Protein 7XHJ (pdb70)

Sequence (303 aa):
MRVLGIDPGLANLGLGLVEGDVRRAKHLYHVCLTTTESAWLMPRRLQYLHEELTTRLLTTEYRPDAVAIEDQILRRQADVAFKVGQAFGVVVQLACAQAGVPIHAYGPMQVKKSLVGTGRADKEQVIYMVKASLGIRELFNNHAADALALALTHLAHAMRVLGIDPGLANLGLGLVEGDVRRAKHLYHVCLTTTESAWLMPRRLQYLHEELTTRLLTTEYRPDAVAIEDQIQADVAFKVGQAFGVVQLACAQAGVPIHAYGPMQVKKSLVGTGRKEQVIYMVKASLGIRELFNNHAADALALALTHLAHA

Solvent-accessible surface area: 14662 Å² total; per-residue (Å²): 99,62,0,0,0,0,12,17,10,11,51,53,0,0,2,0,0,0,68,21,81,94,222,204,25,75,56,52,74,60,41,28,16,65,11,60,95,99,94,132,28,24,65,12,0,66,77,1,15,52,68,0,50,59,14,8,89,113,58,204,8,82,5,0,0,2,25,76,72,153,135,126,198,103,50,99,75,15,37,75,44,0,5,1,23,0,0,2,12,0,2,0,22,82,52,64,18,71,43,70,52,16,16,59,116,80,10,41,67,35,23,50,59,61,20,114,15,60,115,94,46,10,34,144,65,0,46,64,57,19,67,30,220,106,20,170,59,74,68,1,1,45,0,0,2,1,0,12,0,13,4,40,93,78,134,61,3,0,0,0,18,37,21,12,50,55,0,0,3,0,0,0,50,15,70,96,221,195,14,73,54,56,79,56,44,34,20,51,3,94,97,98,92,142,44,24,62,17,0,61,78,2,12,50,69,1,47,71,12,7,90,89,68,205,8,81,8,0,0,1,41,50,66,130,85,10,81,86,17,43,95,71,0,12,3,18,0,1,2,16,0,3,0,20,83,49,64,16,70,39,71,57,15,12,70,127,70,12,64,71,32,22,18,89,85,21,96,171,153,70,16,32,168,72,0,25,70,56,18,71,25,107,152,35,112,56,65,57,1,8,56,0,0,1,0,0,12,0,21,10,37,93,101

Secondary structure (DSSP, 8-state):
-EEEEEE--SSEEEEEEEEE-SS-EEEEEEEEEE--TTS-HHHHHHHHHHHHHHHHHHH--SEEEEE-----S-HHHHHHHHHHHHHHHHHHHHTT--EEEE-HHHHHHHHHSSTT--HHHHHHHHHHHHT-S----HHHHHHHHHHHHHHHH-/-EEEEEE--SSEEEEEEEEE-SS-EEEEEEEEEE--TTS-HHHHHHHHHHHHHHHHHHH--SEEEEE----HHHHHHHHHHHHHHHHHHHHHT--EEEE-HHHHHHHH-SS---HHHHHHHHHHHT-S----HHHHHHHHHHHHHHHH-

InterPro domains:
  IPR002176 Crossover junction endodeoxyribonuclease RuvC [MF_00034] (1-153)
  IPR002176 Crossover junction endodeoxyribonuclease RuvC [PF02075] (3-150)
  IPR002176 Crossover junction endodeoxyribonuclease RuvC [PR00696] (4-17)
  IPR002176 Crossover junction endodeoxyribonuclease RuvC [PR00696] (61-77)
  IPR002176 Crossover junction endodeoxyribonuclease RuvC [PR00696] (83-99)
  IPR002176 Crossover junction endodeoxyribonuclease RuvC [PR00696] (107-126)
  IPR002176 Crossover junction endodeoxyribonuclease RuvC [PR00696] (138-150)
  IPR002176 Crossover junction endodeoxyribonuclease RuvC [PTHR30194] (1-161)
  IPR002176 Crossover junction endodeoxyribonuclease RuvC [TIGR00228] (3-152)
  IPR002176 Crossover junction endodeoxyribonuclease RuvC [cd16962] (3-134)
  IPR012337 Ribonuclease H-like superfamily [SSF53098] (1-155)
  IPR036397 Ribonuclease H superfamily [G3DSA:3.30.420.10] (1-159)

Foldseek 3Di:
DKEWFWEAFQQWIKIFIWDDAQVAIAGDDIDIDGDDVVDPLVVSLVVLLVVLLVVCVVPVGQAYEYEDDPDDDDPVRVVSSVSNVVSNVVSCVVSVHYYHYDYQQLLCCSQPNGSPDDLVSSLVSLCVRHVNPDDPDSRNSVRSSRRSSVSNVD/DKEWFWEFDQQWIKIFIWDDALVAIAGDDIDIDGDDPVDDVVVSLVVVLVVLLVVCVVPVGQAYEYEDPPPPVVVVRSVSRVVSNVVSCVVSVHYYHYDYPLLLCVSQPVVSPVVSSLVSLCVRHVNDDDPDSRNSVRSSRRSSVSSVD

Nearest PDB structures (foldseek):
  7xhj-assembly1_A  TM=1.007E+00  e=1.070E-31  Deinococcus radiodurans R1 = ATCC 13939 = DSM 20539
  4ep4-assembly1_B  TM=9.295E-01  e=5.928E-19  Thermus thermophilus HB8
  6s16-assembly1_B  TM=9.697E-01  e=8.006E-18  Thermus thermophilus HB8
  4ld0-assembly1_B  TM=9.641E-01  e=9.011E-18  Thermus thermophilus HB8
  6lw3-assembly1_B  TM=9.580E-01  e=3.973E-16  Pseudomonas aeruginosa

Organism: Deinococcus radiodurans (strain ATCC 13939 / DSM 20539 / JCM 16871 / CCUG 27074 / LMG 4051 / NBRC 15346 / NCIMB 9279 / VKM B-1422 / R1) (NCBI:txid243230)

Structure (mmCIF, N/CA/C/O backbone):
data_7XHJ
#
_entry.id   7XHJ
#
_cell.length_a   40.020
_cell.length_b   72.600
_cell.length_c   113.900
_cell.angle_alpha   90.000
_cell.angle_beta   90.000
_cell.angle_gamma   90.000
#
_symmetry.space_group_name_H-M   'P 21 21 21'
#
loop_
_entity.id
_entity.type
_entity.pdbx_description
1 polymer 'Crossover junction endodeoxyribonuclease RuvC'
2 water water
#
loop_
_atom_site.group_PDB
_atom_site.id
_atom_site.type_symbol
_atom_site.label_atom_id
_atom_site.label_alt_id
_atom_site.label_comp_id
_atom_site.label_asym_id
_atom_site.label_entity_id
_atom_site.label_seq_id
_atom_site.pdbx_PDB_ins_code
_atom_site.Cartn_x
_atom_site.Cartn_y
_atom_site.Cartn_z
_atom_site.occupancy
_atom_site.B_iso_or_equiv
_atom_site.auth_seq_id
_atom_site.auth_comp_id
_atom_site.auth_asym_id
_atom_site.auth_atom_id
_atom_site.pdbx_PDB_model_num
ATOM 1 N N . MET A 1 1 ? 8.608 13.024 24.323 1.00 28.19 1 MET A N 1
ATOM 2 C CA . MET A 1 1 ? 8.798 11.713 23.717 1.00 23.34 1 MET A CA 1
ATOM 3 C C . MET A 1 1 ? 10.260 11.527 23.321 1.00 19.20 1 MET A C 1
ATOM 4 O O . MET A 1 1 ? 10.848 12.382 22.656 1.00 22.36 1 MET A O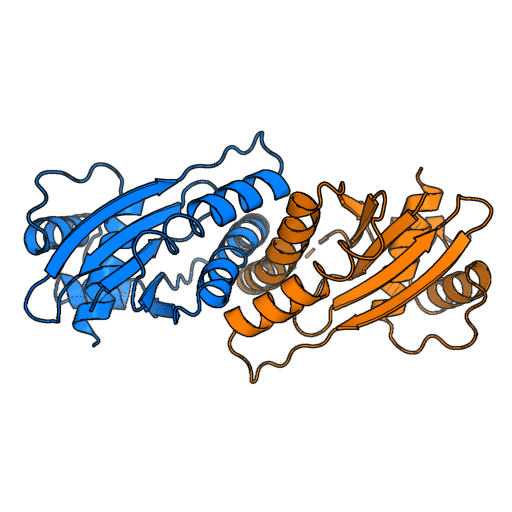 1
ATOM 9 N N . ARG A 1 2 ? 10.834 10.394 23.716 1.00 18.59 2 ARG A N 1
ATOM 10 C CA . ARG A 1 2 ? 12.220 10.057 23.417 1.00 20.89 2 ARG A CA 1
ATOM 11 C C . ARG A 1 2 ? 12.247 9.016 22.304 1.00 16.95 2 ARG A C 1
ATOM 12 O O . ARG A 1 2 ? 11.631 7.960 22.433 1.00 19.57 2 ARG A O 1
ATOM 20 N N . VAL A 1 3 ? 12.963 9.309 21.224 1.00 15.26 3 VAL A N 1
ATOM 21 C CA . VAL A 1 3 ? 12.925 8.477 20.022 1.00 17.52 3 VAL A CA 1
ATOM 22 C C . VAL A 1 3 ? 14.340 8.081 19.620 1.00 15.22 3 VAL A C 1
ATOM 23 O O . VAL A 1 3 ? 15.244 8.930 19.521 1.00 16.51 3 VAL A O 1
ATOM 27 N N . LEU A 1 4 ? 14.512 6.795 19.320 1.00 16.04 4 LEU A N 1
ATOM 28 C CA . LEU A 1 4 ? 15.741 6.272 18.738 1.00 15.36 4 LEU A CA 1
ATOM 29 C C . LEU A 1 4 ? 15.523 6.073 17.241 1.00 16.90 4 LEU A C 1
ATOM 30 O O . LEU A 1 4 ? 14.701 5.241 16.839 1.00 19.73 4 LEU A O 1
ATOM 35 N N . GLY A 1 5 ? 16.231 6.848 16.426 1.00 14.60 5 GLY A N 1
ATOM 36 C CA . GLY A 1 5 ? 16.243 6.627 14.990 1.00 15.49 5 GLY A CA 1
ATOM 37 C C . GLY A 1 5 ? 17.317 5.626 14.597 1.00 16.66 5 GLY A C 1
ATOM 38 O O . GLY A 1 5 ? 18.409 5.597 15.163 1.00 16.05 5 GLY A O 1
ATOM 39 N N . ILE A 1 6 ? 17.003 4.797 13.600 1.00 16.49 6 ILE A N 1
ATOM 40 C CA . ILE A 1 6 ? 17.922 3.758 13.159 1.00 18.62 6 ILE A CA 1
ATOM 41 C C . ILE A 1 6 ? 18.026 3.810 11.643 1.00 20.90 6 ILE A C 1
ATOM 42 O O . ILE A 1 6 ? 17.006 3.708 10.950 1.00 22.87 6 ILE A O 1
ATOM 47 N N . ASP A 1 7 ? 19.250 3.989 11.130 1.00 20.11 7 ASP A N 1
ATOM 48 C CA . ASP A 1 7 ? 19.551 3.847 9.707 1.00 23.55 7 ASP A CA 1
ATOM 49 C C . ASP A 1 7 ? 20.125 2.451 9.526 1.00 25.51 7 ASP A C 1
ATOM 50 O O . ASP A 1 7 ? 21.308 2.227 9.832 1.00 22.15 7 ASP A O 1
ATOM 55 N N . PRO A 1 8 ? 19.342 1.487 9.051 1.00 26.92 8 PRO A N 1
ATOM 56 C CA . PRO A 1 8 ? 19.753 0.086 9.151 1.00 29.41 8 PRO A CA 1
ATOM 57 C C . PRO A 1 8 ? 20.852 -0.282 8.168 1.00 22.14 8 PRO A C 1
ATOM 58 O O . PRO A 1 8 ? 20.920 0.221 7.045 1.00 32.90 8 PRO A O 1
ATOM 62 N N . GLY A 1 9 ? 21.704 -1.196 8.609 1.00 22.39 9 GLY A N 1
ATOM 63 C CA . GLY A 1 9 ? 22.773 -1.690 7.762 1.00 22.57 9 GLY A CA 1
ATOM 64 C C . GLY A 1 9 ? 23.558 -2.738 8.515 1.00 19.31 9 GLY A C 1
ATOM 65 O O . GLY A 1 9 ? 23.344 -2.978 9.707 1.00 22.55 9 GLY A O 1
ATOM 66 N N . LEU A 1 10 ? 24.474 -3.370 7.788 1.00 20.90 10 LEU A N 1
ATOM 67 C CA . LEU A 1 10 ? 25.356 -4.382 8.354 1.00 21.23 10 LEU A CA 1
ATOM 68 C C . LEU A 1 10 ? 26.760 -3.846 8.599 1.00 21.65 10 LEU A C 1
ATOM 69 O O . LEU A 1 10 ? 27.283 -3.944 9.714 1.00 21.84 10 LEU A O 1
ATOM 74 N N . ALA A 1 11 ? 27.373 -3.270 7.568 1.00 21.86 11 ALA A N 1
ATOM 75 C CA . ALA A 1 11 ? 28.688 -2.656 7.727 1.00 23.97 11 ALA A CA 1
ATOM 76 C C . ALA A 1 11 ? 28.608 -1.352 8.504 1.00 22.21 11 ALA A C 1
ATOM 77 O O . ALA A 1 11 ? 29.571 -0.971 9.176 1.00 24.97 11 ALA A O 1
ATOM 79 N N . ASN A 1 12 ? 27.481 -0.649 8.405 1.00 24.39 12 ASN A N 1
ATOM 80 C CA . ASN A 1 12 ? 27.253 0.604 9.114 1.00 20.23 12 ASN A CA 1
ATOM 81 C C . ASN A 1 12 ? 25.848 0.576 9.686 1.00 22.85 12 ASN A C 1
ATOM 82 O O . ASN A 1 12 ? 24.896 0.269 8.963 1.00 24.40 12 ASN A O 1
ATOM 87 N N . LEU A 1 13 ? 25.713 0.928 10.960 1.00 19.51 13 LEU A N 1
ATOM 88 C CA . LEU A 1 13 ? 24.402 1.063 11.585 1.00 18.95 13 LEU A CA 1
ATOM 89 C C . LEU A 1 13 ? 24.335 2.427 12.256 1.00 18.63 13 LEU A C 1
ATOM 90 O O . LEU A 1 13 ? 25.015 2.661 13.257 1.00 20.63 13 LEU A O 1
ATOM 95 N N . GLY A 1 14 ? 23.509 3.320 11.715 1.00 18.23 14 GLY A N 1
ATOM 96 C CA . GLY A 1 14 ? 23.374 4.652 12.270 1.00 16.74 14 GLY A CA 1
ATOM 97 C C . GLY A 1 14 ? 22.326 4.657 13.363 1.00 16.28 14 GLY A C 1
ATOM 98 O O . GLY A 1 14 ? 21.254 4.076 13.204 1.00 16.60 14 GLY A O 1
ATOM 99 N N . LEU A 1 15 ? 22.665 5.280 14.489 1.00 17.39 15 LEU A N 1
ATOM 100 C CA . LEU A 1 15 ? 21.767 5.366 15.633 1.00 14.92 15 LEU A CA 1
ATOM 101 C C . LEU A 1 15 ? 21.721 6.809 16.103 1.00 20.13 15 LEU A C 1
ATOM 102 O O . LEU A 1 15 ? 22.763 7.451 16.219 1.00 18.77 15 LEU A O 1
ATOM 107 N N . GLY A 1 16 ? 20.521 7.324 16.340 1.00 18.51 16 GLY A N 1
ATOM 108 C CA . GLY A 1 16 ? 20.408 8.706 16.786 1.00 18.50 16 GLY A CA 1
ATOM 109 C C . GLY A 1 16 ? 19.245 8.887 17.732 1.00 18.12 16 GLY A C 1
ATOM 110 O O . GLY A 1 16 ? 18.133 8.439 17.443 1.00 19.18 16 GLY A O 1
ATOM 111 N N . LEU A 1 17 ? 19.490 9.524 18.874 1.00 17.31 17 LEU A N 1
ATOM 112 C CA . LEU A 1 17 ? 18.488 9.680 19.921 1.00 17.08 17 LEU A CA 1
ATOM 113 C C . LEU A 1 17 ? 18.166 11.155 20.079 1.00 15.98 17 LEU A C 1
ATOM 114 O O . LEU A 1 17 ? 19.090 11.976 20.178 1.00 17.39 17 LEU A O 1
ATOM 119 N N . VAL A 1 18 ? 16.865 11.474 20.102 1.00 16.42 18 VAL A N 1
ATOM 120 C CA . VAL A 1 18 ? 16.357 12.821 20.319 1.00 16.88 18 VAL A CA 1
ATOM 121 C C . VAL A 1 18 ? 15.189 12.729 21.292 1.00 20.48 18 VAL A C 1
ATOM 122 O O . VAL A 1 18 ? 14.615 11.663 21.512 1.00 19.14 18 VAL A O 1
ATOM 126 N N . GLU A 1 19 ? 14.831 13.867 21.881 1.00 20.31 19 GLU A N 1
ATOM 127 C CA . GLU A 1 19 ? 13.673 13.912 22.750 1.00 22.63 19 GLU A CA 1
ATOM 128 C C . GLU A 1 19 ? 12.940 15.219 22.500 1.00 21.66 19 GLU A C 1
ATOM 129 O O . GLU A 1 19 ? 13.573 16.262 22.333 1.00 24.68 19 GLU A O 1
ATOM 135 N N . GLY A 1 20 ? 11.615 15.153 22.443 1.00 21.30 20 GLY A N 1
ATOM 136 C CA . GLY A 1 20 ? 10.833 16.370 22.317 1.00 21.99 20 GLY A CA 1
ATOM 137 C C . GLY A 1 20 ? 9.421 16.155 21.823 1.00 30.14 20 GLY A C 1
ATOM 138 O O . GLY A 1 20 ? 8.755 15.197 22.225 1.00 27.93 20 GLY A O 1
ATOM 139 N N . ASP A 1 21 ? 8.953 17.048 20.955 1.00 35.16 21 ASP A N 1
ATOM 140 C CA . ASP A 1 21 ? 7.641 16.926 20.327 1.00 39.31 21 ASP A CA 1
ATOM 141 C C . ASP A 1 21 ? 7.719 17.580 18.950 1.00 41.98 21 ASP A C 1
ATOM 142 O O . ASP A 1 21 ? 8.806 17.908 18.466 1.00 32.56 21 ASP A O 1
ATOM 147 N N . VAL A 1 22 ? 6.556 17.790 18.322 1.00 47.11 22 VAL A N 1
ATOM 148 C CA . VAL A 1 22 ? 6.538 18.324 16.960 1.00 47.83 22 VAL A CA 1
ATOM 149 C C . VAL A 1 22 ? 7.159 19.712 16.905 1.00 50.91 22 VAL A C 1
ATOM 150 O O . VAL A 1 22 ? 7.714 20.111 15.874 1.00 61.48 22 VAL A O 1
ATOM 154 N N . ARG A 1 23 ? 7.094 20.467 18.001 1.00 46.69 23 ARG A N 1
ATOM 155 C CA . ARG A 1 23 ? 7.555 21.850 17.957 1.00 47.97 23 ARG A CA 1
ATOM 156 C C . ARG A 1 23 ? 9.037 22.002 18.292 1.00 47.52 23 ARG A C 1
ATOM 157 O O . ARG A 1 23 ? 9.714 22.849 17.701 1.00 43.37 23 ARG A O 1
ATOM 165 N N . ARG A 1 24 ? 9.570 21.207 19.222 1.00 41.69 24 ARG A N 1
ATOM 166 C CA . ARG A 1 24 ? 10.963 21.341 19.632 1.00 39.78 24 ARG A CA 1
ATOM 167 C C . ARG A 1 24 ? 11.548 19.969 19.937 1.00 30.76 24 ARG A C 1
ATOM 168 O O . ARG A 1 24 ? 10.842 19.067 20.396 1.00 32.06 24 ARG A O 1
ATOM 176 N N . ALA A 1 25 ? 12.848 19.825 19.682 1.00 28.72 25 ALA A N 1
ATOM 177 C CA . ALA A 1 25 ? 13.553 18.577 19.956 1.00 24.55 25 ALA A CA 1
ATOM 178 C C . ALA A 1 25 ? 14.963 18.870 20.447 1.00 23.89 25 ALA A C 1
ATOM 179 O O . ALA A 1 25 ? 15.584 19.863 20.054 1.00 28.59 25 ALA A O 1
ATOM 181 N N . LYS A 1 26 ? 15.463 17.986 21.308 1.00 22.33 26 LYS A N 1
ATOM 182 C CA . LYS A 1 26 ? 16.793 18.082 21.881 1.00 25.34 26 LYS A CA 1
ATOM 183 C C . LYS A 1 26 ? 17.607 16.874 21.446 1.00 21.08 26 LYS A C 1
ATOM 184 O O . LYS A 1 26 ? 17.099 15.756 21.446 1.00 22.24 26 LYS A O 1
ATOM 187 N N . HIS A 1 27 ? 18.863 17.108 21.079 1.00 22.95 27 HIS A N 1
ATOM 188 C CA . HIS A 1 27 ? 19.778 16.019 20.766 1.00 21.25 27 HIS A CA 1
ATOM 189 C C . HIS A 1 27 ? 20.233 15.306 22.034 1.00 23.00 27 HIS A C 1
ATOM 190 O O . HIS A 1 27 ? 20.621 15.948 23.010 1.00 22.47 27 HIS A O 1
ATOM 197 N N . LEU A 1 28 ? 20.210 13.967 22.010 1.00 20.91 28 LEU A N 1
ATOM 198 C CA . LEU A 1 28 ? 20.752 13.173 23.109 1.00 19.20 28 LEU A CA 1
ATOM 199 C C . LEU A 1 28 ? 22.044 12.455 22.760 1.00 21.74 28 LEU A C 1
ATOM 200 O O . LEU A 1 28 ? 22.992 12.483 23.551 1.00 22.73 28 LEU A O 1
ATOM 205 N N . TYR A 1 29 ? 22.120 11.811 21.599 1.00 19.17 29 TYR A N 1
ATOM 206 C CA . TYR A 1 29 ? 23.253 10.950 21.290 1.00 18.98 29 TYR A CA 1
ATOM 207 C C . TYR A 1 29 ? 23.168 10.527 19.827 1.00 20.32 29 TYR A C 1
ATOM 208 O O . TYR A 1 29 ? 22.076 10.384 19.276 1.00 19.33 29 TYR A O 1
ATOM 217 N N . HIS A 1 30 ? 24.326 10.346 19.194 1.00 18.73 30 HIS A N 1
ATOM 218 C CA . HIS A 1 30 ? 24.311 9.670 17.906 1.00 19.79 30 HIS A CA 1
ATOM 219 C C . HIS A 1 30 ? 25.633 8.950 17.714 1.00 23.17 30 HIS A C 1
ATOM 220 O O . HIS A 1 30 ? 26.635 9.281 18.359 1.00 22.06 30 HIS A O 1
ATOM 227 N N . VAL A 1 31 ? 25.611 7.940 16.842 1.00 20.82 31 VAL A N 1
ATOM 228 C CA . VAL A 1 31 ? 26.788 7.114 16.583 1.00 22.03 31 VAL A CA 1
ATOM 229 C C . VAL A 1 31 ? 26.562 6.348 15.289 1.00 22.01 31 VAL A C 1
ATOM 230 O O . VAL A 1 31 ? 25.425 6.071 14.899 1.00 21.98 31 VAL A O 1
ATOM 234 N N . CYS A 1 32 ? 27.653 5.985 14.622 1.00 22.77 32 CYS A N 1
ATOM 235 C CA . CYS A 1 32 ? 27.597 5.011 13.542 1.00 20.26 32 CYS A CA 1
ATOM 236 C C . CYS A 1 32 ? 28.404 3.798 13.990 1.00 19.42 32 CYS A C 1
ATOM 237 O O . CYS A 1 32 ? 29.627 3.882 14.146 1.00 23.91 32 CYS A O 1
ATOM 240 N N . LEU A 1 33 ? 27.715 2.699 14.270 1.00 20.19 33 LEU A N 1
ATOM 241 C CA . LEU A 1 33 ? 28.382 1.429 14.527 1.00 20.51 33 LEU A CA 1
ATOM 242 C C . LEU A 1 33 ? 28.885 0.842 13.217 1.00 22.67 33 LEU A C 1
ATOM 243 O O . LEU A 1 33 ? 28.231 0.966 12.179 1.00 22.86 33 LEU A O 1
ATOM 248 N N A THR A 1 34 ? 30.050 0.197 13.269 0.50 22.15 34 THR A N 1
ATOM 249 N N B THR A 1 34 ? 30.057 0.206 13.266 0.50 22.15 34 THR A N 1
ATOM 250 C CA A THR A 1 34 ? 30.631 -0.453 12.105 0.50 23.81 34 THR A CA 1
ATOM 251 C CA B THR A 1 34 ? 30.624 -0.458 12.102 0.50 23.81 34 THR A CA 1
ATOM 252 C C A THR A 1 34 ? 30.958 -1.904 12.437 0.50 23.92 34 THR A C 1
ATOM 253 C C B THR A 1 34 ? 30.942 -1.909 12.440 0.50 23.93 34 THR A C 1
ATOM 254 O O A THR A 1 34 ? 31.244 -2.241 13.587 0.50 26.32 34 THR A O 1
ATOM 255 O O B THR A 1 34 ? 31.204 -2.251 13.595 0.50 26.32 34 THR A O 1
ATOM 260 N N . THR A 1 35 ? 30.885 -2.769 11.424 1.00 24.85 35 THR A N 1
ATOM 261 C CA . THR A 1 35 ? 31.350 -4.150 11.543 1.00 22.89 35 THR A CA 1
ATOM 262 C C . THR A 1 35 ? 32.248 -4.453 10.356 1.00 27.29 35 THR A C 1
ATOM 263 O O . THR A 1 35 ? 32.160 -3.812 9.306 1.00 27.59 35 THR A O 1
ATOM 267 N N . GLU A 1 36 ? 33.090 -5.469 10.533 1.00 28.01 36 GLU A N 1
ATOM 268 C CA . GLU A 1 36 ? 34.119 -5.842 9.575 1.00 29.98 36 GLU A CA 1
ATOM 269 C C . GLU A 1 36 ? 33.741 -7.132 8.863 1.00 23.01 36 GLU A C 1
ATOM 270 O O . GLU A 1 36 ? 33.303 -8.095 9.494 1.00 27.05 36 GLU A O 1
ATOM 273 N N . SER A 1 37 ? 33.940 -7.147 7.543 1.00 32.46 37 SER A N 1
ATOM 274 C CA . SER A 1 37 ? 33.690 -8.351 6.757 1.00 36.11 37 SER A CA 1
ATOM 275 C C . SER A 1 37 ? 34.562 -9.519 7.207 1.00 30.50 37 SER A C 1
ATOM 276 O O . SER A 1 37 ? 34.118 -10.672 7.160 1.00 41.31 37 SER A O 1
ATOM 279 N N . ALA A 1 38 ? 35.786 -9.243 7.668 1.00 31.28 38 ALA A N 1
ATOM 280 C CA . ALA A 1 38 ? 36.668 -10.301 8.162 1.00 37.11 38 ALA A CA 1
ATOM 281 C C . ALA A 1 38 ? 36.098 -11.007 9.381 1.00 30.05 38 ALA A C 1
ATOM 282 O O . ALA A 1 38 ? 36.464 -12.155 9.653 1.00 29.39 38 ALA A O 1
ATOM 284 N N . TRP A 1 39 ? 35.213 -10.360 10.127 1.00 25.86 39 TRP A N 1
ATOM 285 C CA . TRP A 1 39 ? 34.450 -11.099 11.109 1.00 23.02 39 TRP A CA 1
ATOM 286 C C . TRP A 1 39 ? 33.437 -11.959 10.364 1.00 24.55 39 TRP A C 1
ATOM 287 O O . TRP A 1 39 ? 32.916 -11.570 9.320 1.00 39.54 39 TRP A O 1
ATOM 298 N N . LEU A 1 40 ? 33.146 -13.129 10.893 1.00 30.02 40 LEU A N 1
ATOM 299 C CA . LEU A 1 40 ? 32.085 -13.882 10.240 1.00 32.71 40 LEU A CA 1
ATOM 300 C C . LEU A 1 40 ? 30.749 -13.185 10.497 1.00 26.27 40 LEU A C 1
ATOM 301 O O . LEU A 1 40 ? 30.644 -12.324 11.369 1.00 25.17 40 LEU A O 1
ATOM 306 N N . MET A 1 41 ? 29.729 -13.536 9.709 1.00 21.78 41 MET A N 1
ATOM 307 C CA . MET A 1 41 ? 28.405 -12.942 9.918 1.00 22.10 41 MET A CA 1
ATOM 308 C C . MET A 1 41 ? 27.881 -13.109 11.342 1.00 22.37 41 MET A C 1
ATOM 309 O O . MET A 1 41 ? 27.383 -12.122 11.907 1.00 19.21 41 MET A O 1
ATOM 314 N N . PRO A 1 42 ? 27.938 -14.287 11.974 1.00 23.27 42 PRO A N 1
ATOM 315 C CA . PRO A 1 42 ? 27.347 -14.387 13.320 1.00 21.56 42 PRO A CA 1
ATOM 316 C C . PRO A 1 42 ? 27.934 -13.382 14.292 1.00 21.37 42 PRO A C 1
ATOM 317 O O . PRO A 1 42 ? 27.189 -12.800 15.094 1.00 20.06 42 PRO A O 1
ATOM 321 N N . ARG A 1 43 ? 29.243 -13.132 14.204 1.00 19.64 43 ARG A N 1
ATOM 322 C CA . ARG A 1 43 ? 29.893 -12.169 15.090 1.00 23.67 43 ARG A CA 1
ATOM 323 C C . ARG A 1 43 ? 29.518 -10.730 14.740 1.00 22.36 43 ARG A C 1
ATOM 324 O O . ARG A 1 43 ? 29.357 -9.895 15.638 1.00 20.18 43 ARG A O 1
ATOM 327 N N . ARG A 1 44 ? 29.397 -10.411 13.446 1.00 18.80 44 ARG A N 1
ATOM 328 C CA . ARG A 1 44 ? 28.909 -9.090 13.059 1.00 18.50 44 ARG A CA 1
ATOM 329 C C . ARG A 1 44 ? 27.525 -8.833 13.642 1.00 17.29 44 ARG A C 1
ATOM 330 O O . ARG A 1 44 ? 27.256 -7.760 14.208 1.00 16.51 44 ARG A O 1
ATOM 338 N N . LEU A 1 45 ? 26.639 -9.816 13.515 1.00 16.13 45 LEU A N 1
ATOM 339 C CA . LEU A 1 45 ? 25.288 -9.669 14.050 1.00 15.57 45 LEU A CA 1
ATOM 340 C C . LEU A 1 45 ? 25.309 -9.571 15.569 1.00 16.73 45 LEU A C 1
ATOM 341 O O . LEU A 1 45 ? 24.541 -8.798 16.160 1.00 16.57 45 LEU A O 1
ATOM 346 N N . GLN A 1 46 ? 26.167 -10.367 16.222 1.00 15.90 46 GLN A N 1
ATOM 347 C CA . GLN A 1 46 ? 26.232 -10.320 17.678 1.00 18.66 46 GLN A CA 1
ATOM 348 C C . GLN A 1 46 ? 26.709 -8.954 18.155 1.00 19.76 46 GLN A C 1
ATOM 349 O O . GLN A 1 46 ? 26.169 -8.403 19.124 1.00 20.49 46 GLN A O 1
ATOM 355 N N . TYR A 1 47 ? 27.700 -8.379 17.464 1.00 18.45 47 TYR A N 1
ATOM 356 C CA . TYR A 1 47 ? 28.188 -7.058 17.833 1.00 15.60 47 TYR A CA 1
ATOM 357 C C . TYR A 1 47 ? 27.077 -6.020 17.727 1.00 18.52 47 TYR A C 1
ATOM 358 O O . TYR A 1 47 ? 26.851 -5.242 18.662 1.00 18.91 47 TYR A O 1
ATOM 367 N N . LEU A 1 48 ? 26.369 -5.995 16.598 1.00 16.14 48 LEU A N 1
ATOM 368 C CA . LEU A 1 48 ? 25.319 -4.989 16.420 1.00 15.87 48 LEU A CA 1
ATOM 369 C C . LEU A 1 48 ? 24.229 -5.168 17.453 1.00 16.98 48 LEU A C 1
ATOM 370 O O . LEU A 1 48 ? 23.745 -4.190 18.042 1.00 16.96 48 LEU A O 1
ATOM 375 N N . HIS A 1 49 ? 23.811 -6.413 17.668 1.00 15.89 49 HIS A N 1
ATOM 376 C CA . HIS A 1 49 ? 22.754 -6.675 18.636 1.00 16.44 49 HIS A CA 1
ATOM 377 C C . HIS A 1 49 ? 23.161 -6.256 20.040 1.00 16.57 49 HIS A C 1
ATOM 378 O O . HIS A 1 49 ? 22.350 -5.682 20.776 1.00 17.62 49 HIS A O 1
ATOM 385 N N . GLU A 1 50 ? 24.401 -6.558 20.438 1.00 16.52 50 GLU A N 1
ATOM 386 C CA . GLU A 1 50 ? 24.861 -6.225 21.785 1.00 18.74 50 GLU A CA 1
ATOM 387 C C . GLU A 1 50 ? 24.929 -4.718 21.983 1.00 18.59 50 GLU A C 1
ATOM 388 O O . GLU A 1 50 ? 24.478 -4.199 23.015 1.00 18.14 50 GLU A O 1
ATOM 390 N N . GLU A 1 51 ? 25.489 -4.000 21.006 1.00 16.33 51 GLU A N 1
ATOM 391 C CA . GLU A 1 51 ? 25.626 -2.555 21.155 1.00 17.28 51 GLU A CA 1
ATOM 392 C C . GLU A 1 51 ? 24.268 -1.875 21.135 1.00 17.88 51 GLU A C 1
ATOM 393 O O . GLU A 1 51 ? 24.027 -0.933 21.903 1.00 18.43 51 GLU A O 1
ATOM 399 N N . LEU A 1 52 ? 23.360 -2.349 20.287 1.00 17.03 52 LEU A N 1
ATOM 400 C CA . LEU A 1 52 ? 22.026 -1.761 20.266 1.00 15.42 52 LEU A CA 1
ATOM 401 C C . LEU A 1 52 ? 21.259 -2.077 21.557 1.00 14.93 52 LEU A C 1
ATOM 402 O O . LEU A 1 52 ? 20.569 -1.195 22.099 1.00 16.65 52 LEU A O 1
ATOM 407 N N A THR A 1 53 ? 21.364 -3.316 22.061 0.50 16.11 53 THR A N 1
ATOM 408 N N B THR A 1 53 ? 21.364 -3.310 22.056 0.50 16.02 53 THR A N 1
ATOM 409 C CA A THR A 1 53 ? 20.727 -3.667 23.333 0.50 17.44 53 THR A CA 1
ATOM 410 C CA B THR A 1 53 ? 20.721 -3.653 23.320 0.50 17.35 53 THR A CA 1
ATOM 411 C C A THR A 1 53 ? 21.221 -2.765 24.457 0.50 17.98 53 THR A C 1
ATOM 412 C C B THR A 1 53 ? 21.216 -2.751 24.447 0.50 17.98 53 THR A C 1
ATOM 413 O O A THR A 1 53 ? 20.431 -2.311 25.294 0.50 19.19 53 THR A O 1
ATOM 414 O O B THR A 1 53 ? 20.421 -2.274 25.267 0.50 19.18 53 THR A O 1
ATOM 419 N N . ARG A 1 54 ? 22.527 -2.494 24.492 1.00 17.05 54 ARG A N 1
ATOM 420 C CA . ARG A 1 54 ? 23.074 -1.619 25.524 1.00 18.83 54 ARG A CA 1
ATOM 421 C C . ARG A 1 54 ? 22.497 -0.218 25.414 1.00 20.54 54 ARG A C 1
ATOM 422 O O . ARG A 1 54 ? 22.126 0.385 26.430 1.00 18.75 54 ARG A O 1
ATOM 425 N N . LEU A 1 55 ? 22.416 0.314 24.191 1.00 16.97 55 LEU A N 1
ATOM 426 C CA . LEU A 1 55 ? 21.898 1.668 24.007 1.00 17.17 55 LEU A CA 1
ATOM 427 C C . LEU A 1 55 ? 20.415 1.744 24.354 1.00 17.94 55 LEU A C 1
ATOM 428 O O . LEU A 1 55 ? 19.965 2.720 24.963 1.00 17.73 55 LEU A O 1
ATOM 433 N N . LEU A 1 56 ? 19.636 0.724 23.985 1.00 15.90 56 LEU A N 1
ATOM 434 C CA . LEU A 1 56 ? 18.232 0.688 24.398 1.00 19.44 56 LEU A CA 1
ATOM 435 C C . LEU A 1 56 ? 18.093 0.645 25.921 1.00 19.07 56 LEU A C 1
ATOM 436 O O . LEU A 1 56 ? 17.249 1.340 26.486 1.00 18.29 56 LEU A O 1
ATOM 441 N N A THR A 1 57 ? 18.899 -0.183 26.596 0.50 18.27 57 THR A N 1
ATOM 442 N N B THR A 1 57 ? 18.897 -0.174 26.593 0.50 18.28 57 THR A N 1
ATOM 443 C CA A THR A 1 57 ? 18.834 -0.258 28.056 0.50 19.19 57 THR A CA 1
ATOM 444 C CA B THR A 1 57 ? 18.815 -0.239 28.048 0.50 19.18 57 THR A CA 1
ATOM 445 C C A THR A 1 57 ? 19.204 1.077 28.689 0.50 19.81 57 THR A C 1
ATOM 446 C C B THR A 1 57 ? 19.191 1.093 28.680 0.50 19.81 57 THR A C 1
ATOM 447 O O A THR A 1 57 ? 18.537 1.538 29.621 0.50 21.14 57 THR A O 1
ATOM 448 O O B THR A 1 57 ? 18.520 1.563 29.606 0.50 21.14 57 THR A O 1
ATOM 453 N N . GLU A 1 58 ? 20.261 1.718 28.189 1.00 18.04 58 GLU A N 1
ATOM 454 C CA . GLU A 1 58 ? 20.719 2.976 28.786 1.00 17.60 58 GLU A CA 1
ATOM 455 C C . GLU A 1 58 ? 19.694 4.091 28.600 1.00 19.67 58 GLU A C 1
ATOM 456 O O . GLU A 1 58 ? 19.227 4.696 29.571 1.00 20.01 58 GLU A O 1
ATOM 462 N N . TYR A 1 59 ? 19.321 4.380 27.353 1.00 16.30 59 TYR A N 1
ATOM 463 C CA . TYR A 1 59 ? 18.569 5.589 27.065 1.00 16.86 59 TYR A CA 1
ATOM 464 C C . TYR A 1 59 ? 17.057 5.432 27.191 1.00 18.08 59 TYR A C 1
ATOM 465 O O . TYR A 1 59 ? 16.349 6.447 27.242 1.00 17.38 59 TYR A O 1
ATOM 474 N N . ARG A 1 60 ? 16.537 4.204 27.188 1.00 18.21 60 ARG A N 1
ATOM 475 C CA . ARG A 1 60 ? 15.122 3.981 27.482 1.00 18.23 60 ARG A CA 1
ATOM 476 C C . ARG A 1 60 ? 14.185 4.752 26.551 1.00 19.85 60 ARG A C 1
ATOM 477 O O . ARG A 1 60 ? 13.295 5.464 27.036 1.00 19.49 60 ARG A O 1
ATOM 485 N N . PRO A 1 61 ? 14.325 4.656 25.234 1.00 17.03 61 PRO A N 1
ATOM 486 C CA . PRO A 1 61 ? 13.429 5.422 24.360 1.00 17.01 61 PRO A CA 1
ATOM 487 C C . PRO A 1 61 ? 12.001 4.905 24.401 1.00 16.59 61 PRO A C 1
ATOM 488 O O . PRO A 1 61 ? 11.742 3.735 24.698 1.00 21.01 61 PRO A O 1
ATOM 492 N N . ASP A 1 62 ? 11.075 5.814 24.081 1.00 17.54 62 ASP A N 1
ATOM 493 C CA . ASP A 1 62 ? 9.655 5.474 23.970 1.00 19.83 62 ASP A CA 1
ATOM 494 C C . ASP A 1 62 ? 9.336 4.795 22.646 1.00 23.60 62 ASP A C 1
ATOM 495 O O . ASP A 1 62 ? 8.343 4.060 22.553 1.00 23.67 62 ASP A O 1
ATOM 500 N N . ALA A 1 63 ? 10.139 5.049 21.615 1.00 19.59 63 ALA A N 1
ATOM 501 C CA . ALA A 1 63 ? 9.827 4.552 20.286 1.00 17.99 63 ALA A CA 1
ATOM 502 C C . ALA A 1 63 ? 11.102 4.481 19.470 1.00 20.08 63 ALA A C 1
ATOM 503 O O . ALA A 1 63 ? 12.067 5.199 19.733 1.00 16.87 63 ALA A O 1
ATOM 505 N N . VAL A 1 64 ? 11.093 3.591 18.477 1.00 17.64 64 VAL A N 1
ATOM 506 C CA . VAL A 1 64 ? 12.141 3.493 17.469 1.00 16.53 64 VAL A CA 1
ATOM 507 C C . VAL A 1 64 ? 11.549 3.901 16.126 1.00 19.62 64 VAL A C 1
ATOM 508 O O . VAL A 1 64 ? 10.424 3.516 15.794 1.00 22.10 64 VAL A O 1
ATOM 512 N N . ALA A 1 65 ? 12.291 4.702 15.366 1.00 15.87 65 ALA A N 1
ATOM 513 C CA . ALA A 1 65 ? 11.924 5.082 14.007 1.00 19.04 65 ALA A CA 1
ATOM 514 C C . ALA A 1 65 ? 12.975 4.492 13.080 1.00 20.65 65 ALA A C 1
ATOM 515 O O . ALA A 1 65 ? 14.162 4.789 13.226 1.00 20.10 65 ALA A O 1
ATOM 517 N N . ILE A 1 66 ? 12.549 3.659 12.131 1.00 20.86 66 ILE A N 1
ATOM 518 C CA . ILE A 1 66 ? 13.499 2.929 11.306 1.00 21.29 66 ILE A CA 1
ATOM 519 C C . ILE A 1 66 ? 13.220 3.241 9.847 1.00 25.24 66 ILE A C 1
ATOM 520 O O . ILE A 1 66 ? 12.075 3.468 9.449 1.00 23.58 66 ILE A O 1
ATOM 525 N N . GLU A 1 67 ? 14.281 3.276 9.048 1.00 26.68 67 GLU A N 1
ATOM 526 C CA . GLU A 1 67 ? 14.131 3.597 7.636 1.00 33.27 67 GLU A CA 1
ATOM 527 C C . GLU A 1 67 ? 13.539 2.401 6.903 1.00 39.74 67 GLU A C 1
ATOM 528 O O . GLU A 1 67 ? 13.951 1.257 7.123 1.00 36.06 67 GLU A O 1
ATOM 534 N N . ASP A 1 68 ? 12.551 2.668 6.056 1.00 35.60 68 ASP A N 1
ATOM 535 C CA . ASP A 1 68 ? 11.873 1.652 5.252 1.00 50.44 68 ASP A CA 1
ATOM 536 C C . ASP A 1 68 ? 12.290 1.881 3.800 1.00 56.17 68 ASP A C 1
ATOM 537 O O . ASP A 1 68 ? 11.636 2.616 3.058 1.00 56.23 68 ASP A O 1
ATOM 542 N N . GLN A 1 69 ? 13.388 1.246 3.401 1.00 60.47 69 GLN A N 1
ATOM 543 C CA . GLN A 1 69 ? 13.959 1.438 2.077 1.00 72.23 69 GLN A CA 1
ATOM 544 C C . GLN A 1 69 ? 13.300 0.516 1.060 1.00 77.46 69 GLN A C 1
ATOM 545 O O . GLN A 1 69 ? 12.839 -0.581 1.387 1.00 78.82 69 GLN A O 1
ATOM 551 N N . ILE A 1 70 ? 13.259 0.979 -0.186 1.00 81.11 70 ILE A N 1
ATOM 552 C CA . ILE A 1 70 ? 12.796 0.179 -1.311 1.00 81.64 70 ILE A CA 1
ATOM 553 C C . ILE A 1 70 ? 13.961 -0.172 -2.240 1.00 86.00 70 ILE A C 1
ATOM 554 O O . ILE A 1 70 ? 13.761 -0.435 -3.426 1.00 91.83 70 ILE A O 1
ATOM 559 N N . LEU A 1 71 ? 15.185 -0.163 -1.713 1.00 77.81 71 LEU A N 1
ATOM 560 C CA . LEU A 1 71 ? 16.354 -0.560 -2.489 1.00 85.69 71 LEU A CA 1
ATOM 561 C C . LEU A 1 71 ? 16.171 -1.967 -3.035 1.00 79.94 71 LEU A C 1
ATOM 562 O O . LEU A 1 71 ? 15.930 -2.913 -2.280 1.00 87.67 71 LEU A O 1
ATOM 567 N N . ARG A 1 72 ? 16.274 -2.098 -4.359 1.00 81.79 72 ARG A N 1
ATOM 568 C CA . ARG A 1 72 ? 15.951 -3.339 -5.063 1.00 79.93 72 ARG A CA 1
ATOM 569 C C . ARG A 1 72 ? 17.006 -3.566 -6.143 1.00 88.45 72 ARG A C 1
ATOM 570 O O . ARG A 1 72 ? 16.792 -3.274 -7.323 1.00 85.87 72 ARG A O 1
ATOM 578 N N . ARG A 1 73 ? 18.156 -4.102 -5.740 1.00 82.17 73 ARG A N 1
ATOM 579 C CA . ARG A 1 73 ? 19.191 -4.422 -6.713 1.00 75.53 73 ARG A CA 1
ATOM 580 C C . ARG A 1 73 ? 19.644 -5.872 -6.583 1.00 68.79 73 ARG A C 1
ATOM 581 O O . ARG A 1 73 ? 19.236 -6.723 -7.381 1.00 68.70 73 ARG A O 1
ATOM 589 N N . GLN A 1 74 ? 20.459 -6.175 -5.577 1.00 52.82 74 GLN A N 1
ATOM 590 C CA . GLN A 1 74 ? 21.199 -7.430 -5.523 1.00 53.11 74 GLN A CA 1
ATOM 591 C C . GLN A 1 74 ? 20.674 -8.315 -4.405 1.00 40.95 74 GLN A C 1
ATOM 592 O O . GLN A 1 74 ? 20.634 -7.895 -3.244 1.00 35.17 74 GLN A O 1
ATOM 598 N N . ALA A 1 75 ? 20.298 -9.546 -4.758 1.00 37.14 75 ALA A N 1
ATOM 599 C CA . ALA A 1 75 ? 19.740 -10.466 -3.769 1.00 31.98 75 ALA A CA 1
ATOM 600 C C . ALA A 1 75 ? 20.770 -10.857 -2.715 1.00 35.98 75 ALA A C 1
ATOM 601 O O . ALA A 1 75 ? 20.422 -11.034 -1.542 1.00 28.89 75 ALA A O 1
ATOM 603 N N . ASP A 1 76 ? 22.039 -11.013 -3.110 1.00 30.52 76 ASP A N 1
ATOM 604 C CA . ASP A 1 76 ? 23.040 -11.431 -2.135 1.00 29.49 76 ASP A CA 1
ATOM 605 C C . ASP A 1 76 ? 23.310 -10.333 -1.108 1.00 29.68 76 ASP A C 1
ATOM 606 O O . ASP A 1 76 ? 23.491 -10.622 0.082 1.00 31.92 76 ASP A O 1
ATOM 611 N N . VAL A 1 77 ? 23.317 -9.069 -1.541 1.00 32.08 77 VAL A N 1
ATOM 612 C CA . VAL A 1 77 ? 23.415 -7.962 -0.593 1.00 32.12 77 VAL A CA 1
ATOM 613 C C . VAL A 1 77 ? 22.169 -7.901 0.282 1.00 31.02 77 VAL A C 1
ATOM 614 O O . VAL A 1 77 ? 22.255 -7.726 1.502 1.00 26.53 77 VAL A O 1
ATOM 618 N N . ALA A 1 78 ? 20.993 -8.033 -0.334 1.00 26.77 78 ALA A N 1
ATOM 619 C CA . ALA A 1 78 ? 19.735 -7.929 0.401 1.00 24.50 78 ALA A CA 1
ATOM 620 C C . ALA A 1 78 ? 19.625 -9.003 1.473 1.00 24.17 78 ALA A C 1
ATOM 621 O O . ALA A 1 78 ? 19.091 -8.748 2.555 1.00 22.92 78 ALA A O 1
ATOM 623 N N . PHE A 1 79 ? 20.128 -10.208 1.194 1.00 21.86 79 PHE A N 1
ATOM 624 C CA . PHE A 1 79 ? 20.126 -11.266 2.202 1.00 19.31 79 PHE A CA 1
ATOM 625 C C . PHE A 1 79 ? 20.956 -10.868 3.414 1.00 19.54 79 PHE A C 1
ATOM 626 O O . PHE A 1 79 ? 20.526 -11.053 4.562 1.00 19.95 79 PHE A O 1
ATOM 634 N N . LYS A 1 80 ? 22.147 -10.310 3.174 1.00 23.52 80 LYS A N 1
ATOM 635 C CA . LYS A 1 80 ? 23.038 -9.956 4.275 1.00 23.09 80 LYS A CA 1
ATOM 636 C C . LYS A 1 80 ? 22.483 -8.788 5.076 1.00 21.21 80 LYS A C 1
ATOM 637 O O . LYS A 1 80 ? 22.503 -8.809 6.316 1.00 22.40 80 LYS A O 1
ATOM 643 N N . VAL A 1 81 ? 21.974 -7.765 4.389 1.00 22.92 81 VAL A N 1
ATOM 644 C CA . VAL A 1 81 ? 21.410 -6.608 5.077 1.00 22.68 81 VAL A CA 1
ATOM 645 C C . VAL A 1 81 ? 20.108 -6.984 5.781 1.00 21.26 81 VAL A C 1
ATOM 646 O O . VAL A 1 81 ? 19.788 -6.445 6.846 1.00 21.14 81 VAL A O 1
ATOM 650 N N . GLY A 1 82 ? 19.339 -7.911 5.211 1.00 21.68 82 GLY A N 1
ATOM 651 C CA . GLY A 1 82 ? 18.150 -8.384 5.903 1.00 20.86 82 GLY A CA 1
ATOM 652 C C . GLY A 1 82 ? 18.479 -9.054 7.222 1.00 20.18 82 GLY A C 1
ATOM 653 O O . GLY A 1 82 ? 17.738 -8.920 8.204 1.00 18.05 82 GLY A O 1
ATOM 654 N N . GLN A 1 83 ? 19.591 -9.789 7.264 1.00 17.06 83 GLN A N 1
ATOM 655 C CA . GLN A 1 83 ? 20.007 -10.388 8.527 1.00 16.37 83 GLN A CA 1
ATOM 656 C C . GLN A 1 83 ? 20.230 -9.316 9.587 1.00 16.49 83 GLN A C 1
ATOM 657 O O . GLN A 1 83 ? 19.807 -9.471 10.735 1.00 16.78 83 GLN A O 1
ATOM 663 N N . ALA A 1 84 ? 20.904 -8.230 9.224 1.00 17.05 84 ALA A N 1
ATOM 664 C CA . ALA A 1 84 ? 21.125 -7.153 10.189 1.00 16.16 84 ALA A CA 1
ATOM 665 C C . ALA A 1 84 ? 19.814 -6.505 10.620 1.00 18.46 84 ALA A C 1
ATOM 666 O O . ALA A 1 84 ? 19.621 -6.202 11.807 1.00 18.13 84 ALA A O 1
ATOM 668 N N . PHE A 1 85 ? 18.904 -6.287 9.672 1.00 17.18 85 PHE A N 1
ATOM 669 C CA . PHE A 1 85 ? 17.599 -5.708 9.979 1.00 18.80 85 PHE A CA 1
ATOM 670 C C . PHE A 1 85 ? 16.832 -6.600 10.943 1.00 17.61 85 PHE A C 1
ATOM 671 O O . PHE A 1 85 ? 16.183 -6.116 11.876 1.00 18.48 85 PHE A O 1
ATOM 679 N N . GLY A 1 86 ? 16.925 -7.917 10.756 1.00 19.36 86 GLY A N 1
ATOM 680 C CA . GLY A 1 86 ? 16.249 -8.828 11.668 1.00 18.84 86 GLY A CA 1
ATOM 681 C C . GLY A 1 86 ? 16.743 -8.712 13.099 1.00 16.87 86 GLY A C 1
ATOM 682 O O . GLY A 1 86 ? 15.947 -8.712 14.039 1.00 15.49 86 GLY A O 1
ATOM 683 N N A VAL A 1 87 ? 18.053 -8.608 13.275 0.50 15.59 87 VAL A N 1
ATOM 684 N N B VAL A 1 87 ? 18.062 -8.607 13.297 0.50 15.59 87 VAL A N 1
ATOM 685 C CA A VAL A 1 87 ? 18.623 -8.541 14.607 0.50 14.82 87 VAL A CA 1
ATOM 686 C CA B VAL A 1 87 ? 18.562 -8.555 14.669 0.50 15.17 87 VAL A CA 1
ATOM 687 C C A VAL A 1 87 ? 18.296 -7.200 15.258 0.50 15.94 87 VAL A C 1
ATOM 688 C C B VAL A 1 87 ? 18.302 -7.184 15.280 0.50 15.94 87 VAL A C 1
ATOM 689 O O A VAL A 1 87 ? 18.075 -7.121 16.475 0.50 16.67 87 VAL A O 1
ATOM 690 O O B VAL A 1 87 ? 18.147 -7.064 16.504 0.50 16.69 87 VAL A O 1
ATOM 697 N N . VAL A 1 88 ? 18.226 -6.135 14.452 1.00 19.21 88 VAL A N 1
ATOM 698 C CA . VAL A 1 88 ? 17.805 -4.825 14.955 1.00 16.01 88 VAL A CA 1
ATOM 699 C C . VAL A 1 88 ? 16.368 -4.887 15.449 1.00 17.04 88 VAL A C 1
ATOM 700 O O . VAL A 1 88 ? 16.067 -4.452 16.565 1.00 17.30 88 VAL A O 1
ATOM 704 N N . GLN A 1 89 ? 15.458 -5.444 14.628 1.00 15.33 89 GLN A N 1
ATOM 705 C CA . GLN A 1 89 ? 14.068 -5.590 15.047 1.00 15.52 89 GLN A CA 1
ATOM 706 C C . GLN A 1 89 ? 13.958 -6.432 16.309 1.00 17.61 89 GLN A C 1
ATOM 707 O O . GLN A 1 89 ? 13.141 -6.146 17.191 1.00 19.24 89 GLN A O 1
ATOM 713 N N . LEU A 1 90 ? 14.786 -7.470 16.414 1.00 15.58 90 LEU A N 1
ATOM 714 C CA . LEU A 1 90 ? 14.765 -8.336 17.584 1.00 15.58 90 LEU A CA 1
ATOM 715 C C . LEU A 1 90 ? 15.137 -7.575 18.839 1.00 16.24 90 LEU A C 1
ATOM 716 O O . LEU A 1 90 ? 14.476 -7.715 19.878 1.00 17.58 90 LEU A O 1
ATOM 721 N N . ALA A 1 91 ? 16.200 -6.776 18.769 1.00 16.26 91 ALA A N 1
ATOM 722 C CA . ALA A 1 91 ? 16.617 -6.015 19.943 1.00 16.25 91 ALA A CA 1
ATOM 723 C C . ALA A 1 91 ? 15.506 -5.072 20.401 1.00 16.69 91 ALA A C 1
ATOM 724 O O . ALA A 1 91 ? 15.250 -4.929 21.604 1.00 16.96 91 ALA A O 1
ATOM 726 N N . CYS A 1 92 ? 14.845 -4.414 19.455 1.00 19.43 92 CYS A N 1
ATOM 727 C CA . CYS A 1 92 ? 13.758 -3.511 19.821 1.00 17.31 92 CYS A CA 1
ATOM 728 C C . CYS A 1 92 ? 12.611 -4.261 20.505 1.00 17.49 92 CYS A C 1
ATOM 729 O O . CYS A 1 92 ? 12.070 -3.791 21.511 1.00 19.26 92 CYS A O 1
ATOM 732 N N . ALA A 1 93 ? 12.220 -5.424 19.968 1.00 17.47 93 ALA A N 1
ATOM 733 C CA . ALA A 1 93 ? 11.117 -6.179 20.569 1.00 17.74 93 ALA A CA 1
ATOM 734 C C . ALA A 1 93 ? 11.490 -6.696 21.957 1.00 19.99 93 ALA A C 1
ATOM 735 O O . ALA A 1 93 ? 10.644 -6.733 22.864 1.00 20.65 93 ALA A O 1
ATOM 737 N N . GLN A 1 94 ? 12.748 -7.111 22.141 1.00 17.75 94 GLN A N 1
ATOM 738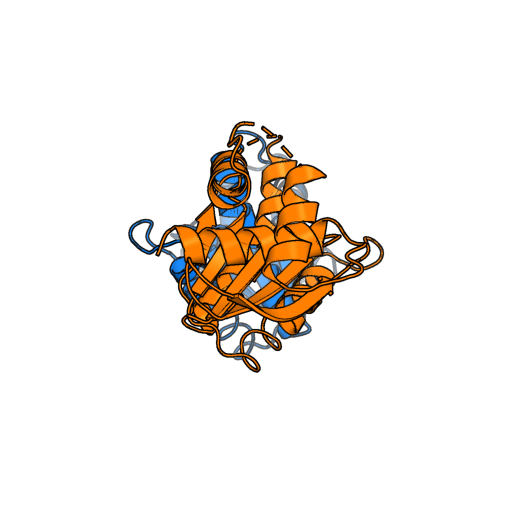 C CA . GLN A 1 94 ? 13.175 -7.592 23.449 1.00 17.47 94 GLN A CA 1
ATOM 739 C C . GLN A 1 94 ? 13.128 -6.479 24.477 1.00 19.87 94 GLN A C 1
ATOM 740 O O . GLN A 1 94 ? 12.923 -6.743 25.667 1.00 24.02 94 GLN A O 1
ATOM 746 N N . ALA A 1 95 ? 13.347 -5.239 24.036 1.00 19.29 95 ALA A N 1
ATOM 747 C CA . ALA A 1 95 ? 13.254 -4.069 24.900 1.00 18.74 95 ALA A CA 1
ATOM 748 C C . ALA A 1 95 ? 11.822 -3.586 25.102 1.00 22.75 95 ALA A C 1
ATOM 749 O O . ALA A 1 95 ? 11.596 -2.697 25.929 1.00 23.53 95 ALA A O 1
ATOM 751 N N . GLY A 1 96 ? 10.858 -4.128 24.362 1.00 19.86 96 GLY A N 1
ATOM 752 C CA . GLY A 1 96 ? 9.490 -3.657 24.467 1.00 21.01 96 GLY A CA 1
ATOM 753 C C . GLY A 1 96 ? 9.246 -2.304 23.842 1.00 23.68 96 GLY A C 1
ATOM 754 O O . GLY A 1 96 ? 8.288 -1.616 24.223 1.00 24.57 96 GLY A O 1
ATOM 755 N N . VAL A 1 97 ? 10.066 -1.906 22.882 1.00 20.99 97 VAL A N 1
ATOM 756 C CA . VAL A 1 97 ? 9.988 -0.579 22.270 1.00 21.88 97 VAL A CA 1
ATOM 757 C C . VAL A 1 97 ? 9.350 -0.715 20.891 1.00 23.57 97 VAL A C 1
ATOM 758 O O . VAL A 1 97 ? 9.882 -1.441 20.038 1.00 22.50 97 VAL A O 1
ATOM 762 N N . PRO A 1 98 ? 8.239 -0.028 20.631 1.00 23.13 98 PRO A N 1
ATOM 763 C CA . PRO A 1 98 ? 7.574 -0.137 19.325 1.00 27.01 98 PRO A CA 1
ATOM 764 C C . PRO A 1 98 ? 8.402 0.479 18.206 1.00 25.35 98 PRO A C 1
ATOM 765 O O . PRO A 1 98 ? 9.065 1.499 18.390 1.00 23.03 98 PRO A O 1
ATOM 769 N N . ILE A 1 99 ? 8.330 -0.140 17.030 1.00 22.67 99 ILE A N 1
ATOM 770 C CA . ILE A 1 99 ? 9.058 0.299 15.846 1.00 20.14 99 ILE A CA 1
ATOM 771 C C . ILE A 1 99 ? 8.077 0.953 14.891 1.00 23.99 99 ILE A C 1
ATOM 772 O O . ILE A 1 99 ? 7.025 0.380 14.579 1.00 27.30 99 ILE A O 1
ATOM 777 N N . HIS A 1 100 ? 8.428 2.136 14.409 1.00 21.40 100 HIS A N 1
ATOM 778 C CA . HIS A 1 100 ? 7.664 2.842 13.386 1.00 21.60 100 HIS A CA 1
ATOM 779 C C . HIS A 1 100 ? 8.569 3.044 12.179 1.00 25.96 100 HIS A C 1
ATOM 780 O O . HIS A 1 100 ? 9.683 3.565 12.312 1.00 26.02 100 HIS A O 1
ATOM 787 N N . ALA A 1 101 ? 8.111 2.612 11.010 1.00 26.74 101 ALA A N 1
ATOM 788 C CA . ALA A 1 101 ? 8.914 2.675 9.796 1.00 26.04 101 ALA A CA 1
ATOM 789 C C . ALA A 1 101 ? 8.527 3.896 8.972 1.00 27.00 101 ALA A C 1
ATOM 790 O O . ALA A 1 101 ? 7.346 4.245 8.878 1.00 29.81 101 ALA A O 1
ATOM 792 N N . TYR A 1 102 ? 9.532 4.552 8.391 1.00 26.71 102 TYR A N 1
ATOM 793 C CA . TYR A 1 102 ? 9.337 5.722 7.542 1.00 28.99 102 TYR A CA 1
ATOM 794 C C . TYR A 1 102 ? 10.195 5.591 6.294 1.00 29.54 102 TYR A C 1
ATOM 795 O O . TYR A 1 102 ? 11.372 5.229 6.378 1.00 28.43 102 TYR A O 1
ATOM 804 N N . GLY A 1 103 ? 9.606 5.878 5.142 1.00 30.17 103 GLY A N 1
ATOM 805 C CA . GLY A 1 103 ? 10.348 5.913 3.907 1.00 38.27 103 GLY A CA 1
ATOM 806 C C . GLY A 1 103 ? 11.062 7.237 3.718 1.00 37.30 103 GLY A C 1
ATOM 807 O O . GLY A 1 103 ? 10.741 8.239 4.368 1.00 31.33 103 GLY A O 1
ATOM 808 N N . PRO A 1 104 ? 12.039 7.265 2.804 1.00 41.38 104 PRO A N 1
ATOM 809 C CA . PRO A 1 104 ? 12.847 8.485 2.619 1.00 40.94 104 PRO A CA 1
ATOM 810 C C . PRO A 1 104 ? 12.046 9.715 2.219 1.00 40.74 104 PRO A C 1
ATOM 811 O O . PRO A 1 104 ? 12.414 10.832 2.610 1.00 35.27 104 PRO A O 1
ATOM 815 N N . MET A 1 105 ? 10.973 9.562 1.437 1.00 34.29 105 MET A N 1
ATOM 816 C CA . MET A 1 105 ? 10.174 10.731 1.082 1.00 37.10 105 MET A CA 1
ATOM 817 C C . MET A 1 105 ? 9.401 11.268 2.279 1.00 33.55 105 MET A C 1
ATOM 818 O O . MET A 1 105 ? 9.155 12.475 2.361 1.00 35.05 105 MET A O 1
ATOM 823 N N . GLN A 1 106 ? 9.007 10.393 3.207 1.00 33.34 106 GLN A N 1
ATOM 824 C CA . GLN A 1 106 ? 8.383 10.863 4.438 1.00 29.33 106 GLN A CA 1
ATOM 825 C C . GLN A 1 106 ? 9.364 11.681 5.263 1.00 27.38 106 GLN A C 1
ATOM 826 O O . GLN A 1 106 ? 8.994 12.703 5.849 1.00 30.35 106 GLN A O 1
ATOM 832 N N . VAL A 1 107 ? 10.623 11.242 5.314 1.00 28.58 107 VAL A N 1
ATOM 833 C CA . VAL A 1 107 ? 11.644 11.985 6.048 1.00 26.44 107 VAL A CA 1
ATOM 834 C C . VAL A 1 107 ? 11.863 13.350 5.404 1.00 33.22 107 VAL A C 1
ATOM 835 O O . VAL A 1 107 ? 11.847 14.385 6.081 1.00 29.24 107 VAL A O 1
ATOM 839 N N . LYS A 1 108 ? 12.044 13.375 4.077 1.00 30.35 108 LYS A N 1
ATOM 840 C CA . LYS A 1 108 ? 12.293 14.641 3.388 1.00 31.96 108 LYS A CA 1
ATOM 841 C C . LYS A 1 108 ? 11.133 15.606 3.581 1.00 34.46 108 LYS A C 1
ATOM 842 O O . LYS A 1 108 ? 11.337 16.805 3.802 1.00 31.79 108 LYS A O 1
ATOM 848 N N . LYS A 1 109 ? 9.902 15.098 3.503 1.00 36.32 109 LYS A N 1
ATOM 849 C CA . LYS A 1 109 ? 8.742 15.967 3.669 1.00 39.09 109 LYS A CA 1
ATOM 850 C C . LYS A 1 109 ? 8.654 16.512 5.090 1.00 38.90 109 LYS A C 1
ATOM 851 O O . LYS A 1 109 ? 8.364 17.696 5.291 1.00 39.64 109 LYS A O 1
ATOM 854 N N . SER A 1 110 ? 8.904 15.663 6.093 1.00 30.92 110 SER A N 1
ATOM 855 C CA . SER A 1 110 ? 8.776 16.103 7.478 1.00 28.19 110 SER A CA 1
ATOM 856 C C . SER A 1 110 ? 9.848 17.116 7.852 1.00 36.66 110 SER A C 1
ATOM 857 O O . SER A 1 110 ? 9.567 18.067 8.590 1.00 38.71 110 SER A O 1
ATOM 859 N N . LEU A 1 111 ? 11.067 16.945 7.350 1.00 29.80 111 LEU A N 1
ATOM 860 C CA . LEU A 1 111 ? 12.183 17.780 7.773 1.00 30.83 111 LEU A CA 1
ATOM 861 C C . LEU A 1 111 ? 12.412 18.986 6.878 1.00 34.46 111 LEU A C 1
ATOM 862 O O . LEU A 1 111 ? 12.825 20.040 7.371 1.00 29.61 111 LEU A O 1
ATOM 867 N N . VAL A 1 112 ? 12.166 18.858 5.578 1.00 31.38 112 VAL A N 1
ATOM 868 C CA . VAL A 1 112 ? 12.407 19.946 4.650 1.00 33.88 112 VAL A CA 1
ATOM 869 C C . VAL A 1 112 ? 11.113 20.570 4.136 1.00 40.93 112 VAL A C 1
ATOM 870 O O . VAL A 1 112 ? 11.106 21.760 3.799 1.00 41.19 112 VAL A O 1
ATOM 874 N N . GLY A 1 113 ? 10.013 19.823 4.105 1.00 38.88 113 GLY A N 1
ATOM 875 C CA . GLY A 1 113 ? 8.747 20.300 3.588 1.00 41.10 113 GLY A CA 1
ATOM 876 C C . GLY A 1 113 ? 8.327 19.650 2.288 1.00 45.93 113 GLY A C 1
ATOM 877 O O . GLY A 1 113 ? 7.130 19.647 1.970 1.00 51.13 113 GLY A O 1
ATOM 878 N N . THR A 1 114 ? 9.273 19.094 1.534 1.00 41.03 114 THR A N 1
ATOM 879 C CA . THR A 1 114 ? 9.004 18.481 0.241 1.00 47.74 114 THR A CA 1
ATOM 880 C C . THR A 1 114 ? 9.705 17.132 0.165 1.00 44.86 114 THR A C 1
ATOM 881 O O . THR A 1 114 ? 10.735 16.913 0.809 1.00 50.33 114 THR A O 1
ATOM 884 N N . GLY A 1 115 ? 9.137 16.227 -0.637 1.00 52.63 115 GLY A N 1
ATOM 885 C CA . GLY A 1 115 ? 9.638 14.870 -0.760 1.00 50.38 115 GLY A CA 1
ATOM 886 C C . GLY A 1 115 ? 10.747 14.652 -1.762 1.00 52.58 115 GLY A C 1
ATOM 887 O O . GLY A 1 115 ? 11.288 13.545 -1.843 1.00 56.20 115 GLY A O 1
ATOM 888 N N . ARG A 1 116 ? 11.104 15.670 -2.538 1.00 56.45 116 ARG A N 1
ATOM 889 C CA . ARG A 1 116 ? 12.198 15.584 -3.499 1.00 62.13 116 ARG A CA 1
ATOM 890 C C . ARG A 1 116 ? 13.381 16.451 -3.077 1.00 68.45 116 ARG A C 1
ATOM 891 O O . ARG A 1 116 ? 14.016 17.114 -3.900 1.00 64.73 116 ARG A O 1
ATOM 894 N N . ALA A 1 117 ? 13.689 16.451 -1.787 1.00 61.66 117 ALA A N 1
ATOM 895 C CA . ALA A 1 117 ? 14.828 17.189 -1.270 1.00 48.34 117 ALA A CA 1
ATOM 896 C C . ALA A 1 117 ? 16.090 16.334 -1.352 1.00 48.75 117 ALA A C 1
ATOM 897 O O . ALA A 1 117 ? 16.032 15.103 -1.385 1.00 51.05 117 ALA A O 1
ATOM 899 N N . ASP A 1 118 ? 17.239 17.002 -1.400 1.00 41.12 118 ASP A N 1
ATOM 900 C CA . ASP A 1 118 ? 18.514 16.301 -1.417 1.00 50.47 118 ASP A CA 1
ATOM 901 C C . ASP A 1 118 ? 18.937 15.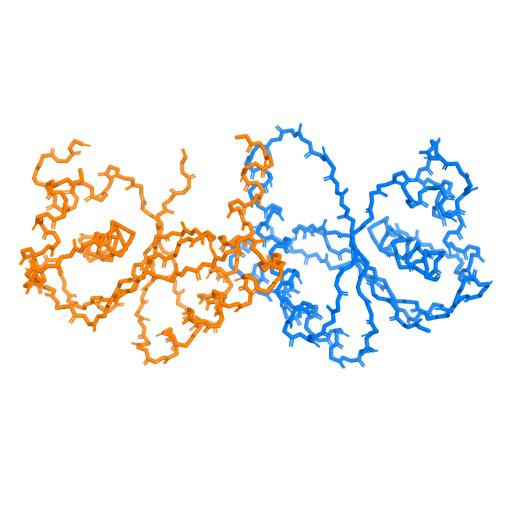939 0.005 1.00 52.52 118 ASP A C 1
ATOM 902 O O . ASP A 1 118 ? 18.449 16.508 0.984 1.00 46.56 118 ASP A O 1
ATOM 904 N N . LYS A 1 119 ? 19.860 14.975 0.112 1.00 53.81 119 LYS A N 1
ATOM 905 C CA . LYS A 1 119 ? 20.290 14.521 1.435 1.00 55.67 119 LYS A CA 1
ATOM 906 C C . LYS A 1 119 ? 20.972 15.644 2.209 1.00 54.38 119 LYS A C 1
ATOM 907 O O . LYS A 1 119 ? 20.759 15.792 3.417 1.00 44.98 119 LYS A O 1
ATOM 913 N N . GLU A 1 120 ? 21.781 16.457 1.522 1.00 47.99 120 GLU A N 1
ATOM 914 C CA . GLU A 1 120 ? 22.430 17.597 2.161 1.00 50.10 120 GLU A CA 1
ATOM 915 C C . GLU A 1 120 ? 21.402 18.563 2.724 1.00 44.75 120 GLU A C 1
ATOM 916 O O . GLU A 1 120 ? 21.629 19.176 3.774 1.00 39.31 120 GLU A O 1
ATOM 922 N N . GLN A 1 121 ? 20.271 18.710 2.033 1.00 44.10 121 GLN A N 1
ATOM 923 C CA . GLN A 1 121 ? 19.175 19.522 2.541 1.00 39.27 121 GLN A CA 1
ATOM 924 C C . GLN A 1 121 ? 18.609 18.937 3.827 1.00 33.36 121 GLN A C 1
ATOM 925 O O . GLN A 1 121 ? 18.313 19.673 4.775 1.00 34.46 121 GLN A O 1
ATOM 928 N N . VAL A 1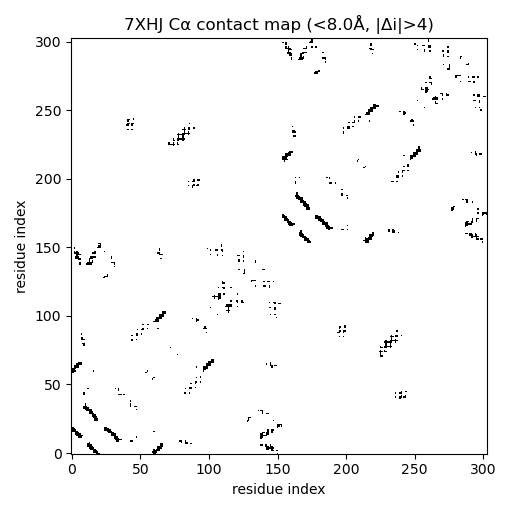 122 ? 18.446 17.612 3.876 1.00 34.63 122 VAL A N 1
ATOM 929 C CA . VAL A 1 122 ? 17.909 16.973 5.077 1.00 30.86 122 VAL A CA 1
ATOM 930 C C . VAL A 1 122 ? 18.876 17.134 6.241 1.00 30.43 122 VAL A C 1
ATOM 931 O O . VAL A 1 122 ? 18.471 17.461 7.364 1.00 29.87 122 VAL A O 1
ATOM 935 N N . ILE A 1 123 ? 20.172 16.910 5.995 1.00 31.30 123 ILE A N 1
ATOM 936 C CA . ILE A 1 123 ? 21.143 17.000 7.081 1.00 33.32 123 ILE A CA 1
ATOM 937 C C . ILE A 1 123 ? 21.254 18.434 7.588 1.00 30.61 123 ILE A C 1
ATOM 938 O O . ILE A 1 123 ? 21.422 18.660 8.790 1.00 29.12 123 ILE A O 1
ATOM 943 N N . TYR A 1 124 ? 21.156 19.426 6.695 1.00 29.80 124 TYR A N 1
ATOM 944 C CA . TYR A 1 124 ? 21.131 20.808 7.169 1.00 30.99 124 TYR A CA 1
ATOM 945 C C . TYR A 1 124 ? 19.991 21.012 8.154 1.00 28.93 124 TYR A C 1
ATOM 946 O O . TYR A 1 124 ? 20.178 21.625 9.210 1.00 29.25 124 TYR A O 1
ATOM 955 N N . MET A 1 125 ? 18.802 20.487 7.836 1.00 24.50 125 MET A N 1
ATOM 956 C CA . MET A 1 125 ? 17.658 20.680 8.717 1.00 27.07 125 MET A CA 1
ATOM 957 C C . MET A 1 125 ? 17.775 19.860 10.002 1.00 27.94 125 MET A C 1
ATOM 958 O O . MET A 1 125 ? 17.279 20.295 11.053 1.00 27.05 125 MET A O 1
ATOM 963 N N . VAL A 1 126 ? 18.433 18.693 9.953 1.00 25.36 126 VAL A N 1
ATOM 964 C CA . VAL A 1 126 ? 18.714 17.948 11.184 1.00 22.10 126 VAL A CA 1
ATOM 965 C C . VAL A 1 126 ? 19.573 18.783 12.122 1.00 25.82 126 VAL A C 1
ATOM 966 O O . VAL A 1 126 ? 19.291 18.900 13.322 1.00 22.56 126 VAL A O 1
ATOM 970 N N . LYS A 1 127 ? 20.662 19.342 11.591 1.00 25.05 127 LYS A N 1
ATOM 971 C CA . LYS A 1 127 ? 21.579 20.111 12.427 1.00 23.52 127 LYS A CA 1
ATOM 972 C C . LYS A 1 127 ? 20.908 21.360 12.983 1.00 23.36 127 LYS A C 1
ATOM 973 O O . LYS A 1 127 ? 21.147 21.737 14.136 1.00 26.72 127 LYS A O 1
ATOM 979 N N . ALA A 1 128 ? 20.062 22.009 12.175 1.00 25.06 128 ALA A N 1
ATOM 980 C CA . ALA A 1 128 ? 19.391 23.231 12.610 1.00 25.33 128 ALA A CA 1
ATOM 981 C C . ALA A 1 128 ? 18.336 22.938 13.667 1.00 26.97 128 ALA A C 1
ATOM 982 O O . ALA A 1 128 ? 18.187 23.698 14.630 1.00 28.58 128 ALA A O 1
ATOM 984 N N . SER A 1 129 ? 17.594 21.836 13.505 1.00 25.50 129 SER A N 1
ATOM 985 C CA . SER A 1 129 ? 16.592 21.461 14.496 1.00 26.67 129 SER A CA 1
ATOM 986 C C . SER A 1 129 ? 17.218 21.090 15.836 1.00 28.25 129 SER A C 1
ATOM 987 O O . SER A 1 129 ? 16.592 21.288 16.882 1.00 33.84 129 SER A O 1
ATOM 990 N N . LEU A 1 130 ? 18.438 20.554 15.835 1.00 25.58 130 LEU A N 1
ATOM 991 C CA . LEU A 1 130 ? 19.050 20.048 17.058 1.00 23.10 130 LEU A CA 1
ATOM 992 C C . LEU A 1 130 ? 20.198 20.907 17.572 1.00 30.75 130 LEU A C 1
ATOM 993 O O . LEU A 1 130 ? 20.794 20.566 18.604 1.00 30.95 130 LEU A O 1
ATOM 998 N N . GLY A 1 131 ? 20.531 22.000 16.891 1.00 30.28 131 GLY A N 1
ATOM 999 C CA . GLY A 1 131 ? 21.642 22.825 17.328 1.00 27.55 131 GLY A CA 1
ATOM 1000 C C . GLY A 1 131 ? 23.001 22.175 17.207 1.00 34.22 131 GLY A C 1
ATOM 1001 O O . GLY A 1 131 ? 23.909 22.507 17.974 1.00 43.29 131 GLY A O 1
ATOM 1002 N N . ILE A 1 132 ? 23.169 21.262 16.260 1.00 33.38 132 ILE A N 1
ATOM 1003 C CA . ILE A 1 132 ? 24.433 20.559 16.063 1.00 37.47 132 ILE A CA 1
ATOM 1004 C C . ILE A 1 132 ? 25.308 21.373 15.119 1.00 37.31 132 ILE A C 1
ATOM 1005 O O . ILE A 1 132 ? 24.856 21.812 14.055 1.00 31.63 132 ILE A O 1
ATOM 1010 N N . ARG A 1 133 ? 26.571 21.570 15.504 1.00 36.09 133 ARG A N 1
ATOM 1011 C CA . ARG A 1 133 ? 27.468 22.367 14.677 1.00 45.84 133 ARG A CA 1
ATOM 1012 C C . ARG A 1 133 ? 27.926 21.593 13.446 1.00 45.98 133 ARG A C 1
ATOM 1013 O O . ARG A 1 133 ? 28.008 22.157 12.349 1.00 40.49 133 ARG A O 1
ATOM 1021 N N . GLU A 1 134 ? 28.217 20.301 13.599 1.00 40.50 134 GLU A N 1
ATOM 1022 C CA . GLU A 1 134 ? 28.714 19.506 12.485 1.00 43.94 134 GLU A CA 1
ATOM 1023 C C . GLU A 1 134 ? 28.273 18.058 12.643 1.00 44.50 134 GLU A C 1
ATOM 1024 O O . GLU A 1 134 ? 28.190 17.545 13.761 1.00 38.75 134 GLU A O 1
ATOM 1030 N N . LEU A 1 135 ? 27.994 17.413 11.511 1.00 40.20 135 LEU A N 1
ATOM 1031 C CA . LEU A 1 135 ? 27.632 15.996 11.454 1.00 36.97 135 LEU A CA 1
ATOM 1032 C C . LEU A 1 135 ? 28.413 15.370 10.304 1.00 40.30 135 LEU A C 1
ATOM 1033 O O . LEU A 1 135 ? 28.030 15.506 9.138 1.00 48.93 135 LEU A O 1
ATOM 1038 N N . PHE A 1 136 ? 29.486 14.657 10.625 1.00 44.90 136 PHE A N 1
ATOM 1039 C CA . PHE A 1 136 ? 30.360 14.149 9.576 1.00 49.56 136 PHE A CA 1
ATOM 1040 C C . PHE A 1 136 ? 29.856 12.835 8.998 1.00 41.85 136 PHE A C 1
ATOM 1041 O O . PHE A 1 136 ? 30.134 12.525 7.835 1.00 51.09 136 PHE A O 1
ATOM 1049 N N . ASN A 1 137 ? 29.108 12.065 9.776 1.00 41.67 137 ASN A N 1
ATOM 1050 C CA . ASN A 1 137 ? 28.703 10.728 9.381 1.00 32.93 137 ASN A CA 1
ATOM 1051 C C . ASN A 1 137 ? 27.261 10.757 8.884 1.00 30.15 137 ASN A C 1
ATOM 1052 O O . ASN A 1 137 ? 26.345 11.111 9.636 1.00 29.84 137 ASN A O 1
ATOM 1057 N N . ASN A 1 138 ? 27.065 10.364 7.623 1.00 28.60 138 ASN A N 1
ATOM 1058 C CA . ASN A 1 138 ? 25.744 10.445 7.002 1.00 28.02 138 ASN A CA 1
ATOM 1059 C C . ASN A 1 138 ? 24.761 9.427 7.581 1.00 26.63 138 ASN A C 1
ATOM 1060 O O . ASN A 1 138 ? 23.549 9.661 7.558 1.00 27.39 138 ASN A O 1
ATOM 1065 N N . HIS A 1 139 ? 25.250 8.295 8.086 1.00 26.05 139 HIS A N 1
ATOM 1066 C CA . HIS A 1 139 ? 24.352 7.303 8.667 1.00 22.19 139 HIS A CA 1
ATOM 1067 C C . HIS A 1 139 ? 23.807 7.760 10.011 1.00 20.51 139 HIS A C 1
ATOM 1068 O O . HIS A 1 139 ? 22.644 7.504 10.333 1.00 22.18 139 HIS A O 1
ATOM 1075 N N . ALA A 1 140 ? 24.660 8.370 10.835 1.00 23.76 140 ALA A N 1
ATOM 1076 C CA . ALA A 1 140 ? 24.184 8.990 12.064 1.00 22.10 140 ALA A CA 1
ATOM 1077 C C . ALA A 1 140 ? 23.192 10.100 11.758 1.00 22.38 140 ALA A C 1
ATOM 1078 O O . ALA A 1 140 ? 22.160 10.224 12.425 1.00 20.63 140 ALA A O 1
ATOM 1080 N N . ALA A 1 141 ? 23.502 10.926 10.753 1.00 23.45 141 ALA A N 1
ATOM 1081 C CA . ALA A 1 141 ? 22.607 12.018 10.385 1.00 24.37 141 ALA A CA 1
ATOM 1082 C C . ALA A 1 141 ? 21.259 11.483 9.919 1.00 23.25 141 ALA A C 1
ATOM 1083 O O . ALA A 1 141 ? 20.205 11.995 10.315 1.00 23.09 141 ALA A O 1
ATOM 1085 N N . ASP A 1 142 ? 21.277 10.439 9.081 1.00 22.56 142 ASP A N 1
ATOM 1086 C CA . ASP A 1 142 ? 20.035 9.822 8.637 1.00 22.17 142 ASP A CA 1
ATOM 1087 C C . ASP A 1 142 ? 19.248 9.252 9.809 1.00 22.54 142 ASP A C 1
ATOM 1088 O O . ASP A 1 142 ? 18.014 9.340 9.841 1.00 21.29 142 ASP A O 1
ATOM 1093 N N . ALA A 1 143 ? 19.942 8.655 10.776 1.00 20.35 143 ALA A N 1
ATOM 1094 C CA . ALA A 1 143 ? 19.261 8.126 11.955 1.00 17.80 143 ALA A CA 1
ATOM 1095 C C . ALA A 1 143 ? 18.570 9.242 12.735 1.00 19.20 143 ALA A C 1
ATOM 1096 O O . ALA A 1 143 ? 17.435 9.081 13.192 1.00 17.26 143 ALA A O 1
ATOM 1098 N N . LEU A 1 144 ? 19.249 10.372 12.909 1.00 19.07 144 LEU A N 1
ATOM 1099 C CA . LEU A 1 144 ? 18.626 11.508 13.586 1.00 18.42 144 LEU A CA 1
ATOM 1100 C C . LEU A 1 144 ? 17.428 12.024 12.801 1.00 19.75 144 LEU A C 1
ATOM 1101 O O . LEU A 1 144 ? 16.403 12.398 13.390 1.00 19.95 144 LEU A O 1
ATOM 1106 N N . ALA A 1 145 ? 17.546 12.063 11.474 1.00 18.72 145 ALA A N 1
ATOM 1107 C CA . ALA A 1 145 ? 16.428 12.482 10.638 1.00 19.92 145 ALA A CA 1
ATOM 1108 C C . ALA A 1 145 ? 15.200 11.594 10.858 1.00 20.43 145 ALA A C 1
ATOM 1109 O O . ALA A 1 145 ? 14.070 12.090 10.924 1.00 21.65 145 ALA A O 1
ATOM 1111 N N . LEU A 1 146 ? 15.399 10.276 10.940 1.00 18.56 146 LEU A N 1
ATOM 1112 C CA . LEU A 1 146 ? 14.291 9.364 11.234 1.00 19.82 146 LEU A CA 1
ATOM 1113 C C . LEU A 1 146 ? 13.657 9.669 12.590 1.00 18.66 146 LEU A C 1
ATOM 1114 O O . LEU A 1 146 ? 12.425 9.671 12.719 1.00 20.48 146 LEU A O 1
ATOM 1119 N N . ALA A 1 147 ? 14.480 9.918 13.612 1.00 17.83 147 ALA A N 1
ATOM 1120 C CA . ALA A 1 147 ? 13.930 10.221 14.932 1.00 17.89 147 ALA A CA 1
ATOM 1121 C C . ALA A 1 147 ? 13.115 11.504 14.895 1.00 19.20 147 ALA A C 1
ATOM 1122 O O . ALA A 1 147 ? 12.030 11.577 15.489 1.00 20.47 147 ALA A O 1
ATOM 1124 N N . LEU A 1 148 ? 13.615 12.518 14.184 1.00 16.72 148 LEU A N 1
ATOM 1125 C CA . LEU A 1 148 ? 12.884 13.775 14.063 1.00 20.15 148 LEU A CA 1
ATOM 1126 C C . LEU A 1 148 ? 11.603 13.591 13.266 1.00 25.36 148 LEU A C 1
ATOM 1127 O O . LEU A 1 148 ? 10.600 14.269 13.526 1.00 24.66 148 LEU A O 1
ATOM 1132 N N . THR A 1 149 ? 11.627 12.686 12.290 1.00 21.55 149 THR A N 1
ATOM 1133 C CA . THR A 1 149 ? 10.432 12.397 11.509 1.00 22.68 149 THR A CA 1
ATOM 1134 C C . THR A 1 149 ? 9.333 11.797 12.382 1.00 21.58 149 THR A C 1
ATOM 1135 O O . THR A 1 149 ? 8.167 12.185 12.267 1.00 24.84 149 THR A O 1
ATOM 1139 N N . HIS A 1 150 ? 9.680 10.881 13.287 1.00 22.23 150 HIS A N 1
ATOM 1140 C CA . HIS A 1 150 ? 8.656 10.310 14.156 1.00 22.15 150 HIS A CA 1
ATOM 1141 C C . HIS A 1 150 ? 8.022 11.376 15.040 1.00 27.23 150 HIS A C 1
ATOM 1142 O O . HIS A 1 150 ? 6.801 11.374 15.246 1.00 30.27 150 HIS A O 1
ATOM 1149 N N . LEU A 1 151 ? 8.833 12.293 15.573 1.00 23.17 151 LEU A N 1
ATOM 1150 C CA . LEU A 1 151 ? 8.280 13.376 16.384 1.00 25.61 151 LEU A CA 1
ATOM 1151 C C . LEU A 1 151 ? 7.306 14.226 15.588 1.00 30.91 151 LEU A C 1
ATOM 1152 O O . LEU A 1 151 ? 6.319 14.720 16.142 1.00 33.71 151 LEU A O 1
ATOM 1157 N N . ALA A 1 152 ? 7.570 14.414 14.295 1.00 27.27 152 ALA A N 1
ATOM 1158 C CA . ALA A 1 152 ? 6.669 15.217 13.472 1.00 30.89 152 ALA A CA 1
ATOM 1159 C C . ALA A 1 152 ? 5.371 14.480 13.167 1.00 42.59 152 ALA A C 1
ATOM 1160 O O . ALA A 1 152 ? 4.324 15.119 13.008 1.00 47.02 152 ALA A O 1
ATOM 1162 N N . HIS A 1 153 ? 5.411 13.149 13.075 1.00 35.58 153 HIS A N 1
ATOM 1163 C CA . HIS A 1 153 ? 4.214 12.364 12.788 1.00 42.11 153 HIS A CA 1
ATOM 1164 C C . HIS A 1 153 ? 3.408 12.049 14.037 1.00 50.61 153 HIS A C 1
ATOM 1165 O O . HIS A 1 153 ? 2.313 11.488 13.927 1.00 55.49 153 HIS A O 1
ATOM 1172 N N . ALA A 1 154 ? 3.916 12.403 15.211 1.00 56.15 154 ALA A N 1
ATOM 1173 C CA . ALA A 1 154 ? 3.244 12.102 16.467 1.00 62.31 154 ALA A CA 1
ATOM 1174 C C . ALA A 1 154 ? 2.396 13.284 16.927 1.00 62.64 154 ALA A C 1
ATOM 1175 O O . ALA A 1 154 ? 1.300 13.511 16.410 1.00 72.01 154 ALA A O 1
ATOM 1177 N N . MET B 1 1 ? 29.433 -34.347 19.465 1.00 40.35 1 MET B N 1
ATOM 1178 C CA . MET B 1 1 ? 28.705 -35.333 18.688 1.00 20.70 1 MET B CA 1
ATOM 1179 C C . MET B 1 1 ? 27.202 -35.062 18.697 1.00 19.86 1 MET B C 1
ATOM 1180 O O . MET B 1 1 ? 26.432 -35.830 18.135 1.00 20.94 1 MET B O 1
ATOM 1185 N N . ARG B 1 2 ? 26.796 -33.968 19.337 1.00 17.60 2 ARG B N 1
ATOM 1186 C CA . ARG B 1 2 ? 25.398 -33.570 19.401 1.00 18.02 2 ARG B CA 1
ATO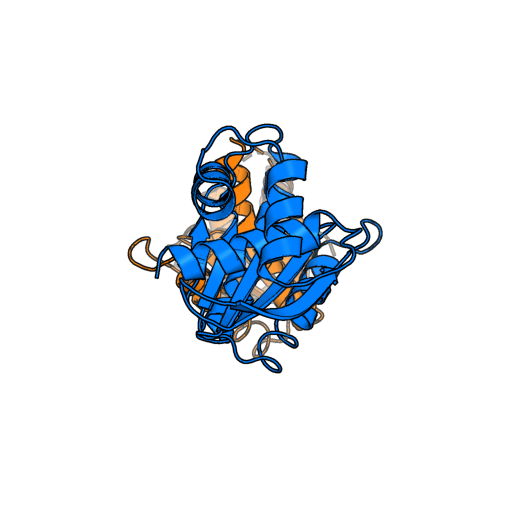M 1187 C C . ARG B 1 2 ? 25.191 -32.408 18.433 1.00 17.36 2 ARG B C 1
ATOM 1188 O O . ARG B 1 2 ? 25.904 -31.404 18.511 1.00 19.04 2 ARG B O 1
ATOM 1196 N N . VAL B 1 3 ? 24.249 -32.570 17.494 1.00 15.53 3 VAL B N 1
ATOM 1197 C CA . VAL B 1 3 ? 24.033 -31.604 16.419 1.00 17.07 3 VAL B CA 1
ATOM 1198 C C . VAL B 1 3 ? 22.590 -31.139 16.432 1.00 18.15 3 VAL B C 1
ATOM 1199 O O . VAL B 1 3 ? 21.669 -31.960 16.455 1.00 16.67 3 VAL B O 1
ATOM 1203 N N . LEU B 1 4 ? 22.395 -29.820 16.359 1.00 15.79 4 LEU B N 1
ATOM 1204 C CA . LEU B 1 4 ? 21.083 -29.222 16.144 1.00 14.28 4 LEU B CA 1
ATOM 1205 C C . LEU B 1 4 ? 20.981 -28.868 14.665 1.00 19.64 4 LEU B C 1
ATOM 1206 O O . LEU B 1 4 ? 21.723 -28.011 14.181 1.00 17.54 4 LEU B O 1
ATOM 1211 N N . GLY B 1 5 ? 20.078 -29.537 13.952 1.00 14.65 5 GLY B N 1
ATOM 1212 C CA . GLY B 1 5 ? 19.764 -29.158 12.576 1.00 14.36 5 GLY B CA 1
ATOM 1213 C C . GLY B 1 5 ? 18.670 -28.101 12.552 1.00 17.00 5 GLY B C 1
ATOM 1214 O O . GLY B 1 5 ? 17.740 -28.141 13.349 1.00 16.32 5 GLY B O 1
ATOM 1215 N N . ILE B 1 6 ? 18.798 -27.146 11.627 1.00 16.59 6 ILE B N 1
ATOM 1216 C CA . ILE B 1 6 ? 17.843 -26.050 11.521 1.00 18.32 6 ILE B CA 1
ATOM 1217 C C . ILE B 1 6 ? 17.408 -25.914 10.073 1.00 20.60 6 ILE B C 1
ATOM 1218 O O . ILE B 1 6 ? 18.243 -25.671 9.196 1.00 23.63 6 ILE B O 1
ATOM 1223 N N . ASP B 1 7 ? 16.102 -26.049 9.834 1.00 19.98 7 ASP B N 1
ATOM 1224 C CA . ASP B 1 7 ? 15.486 -25.695 8.559 1.00 22.16 7 ASP B CA 1
ATOM 1225 C C . ASP B 1 7 ? 14.947 -24.275 8.688 1.00 26.79 7 ASP B C 1
ATOM 1226 O O . ASP B 1 7 ? 13.885 -24.060 9.289 1.00 26.59 7 ASP B O 1
ATOM 1231 N N . PRO B 1 8 ? 15.657 -23.285 8.149 1.00 37.86 8 PRO B N 1
ATOM 1232 C CA . PRO B 1 8 ? 15.345 -21.890 8.472 1.00 35.70 8 PRO B CA 1
ATOM 1233 C C . PRO B 1 8 ? 14.071 -21.413 7.789 1.00 33.61 8 PRO B C 1
ATOM 1234 O O . PRO B 1 8 ? 13.720 -21.851 6.692 1.00 37.56 8 PRO B O 1
ATOM 1238 N N . GLY B 1 9 ? 13.368 -20.518 8.469 1.00 28.31 9 GLY B N 1
ATOM 1239 C CA . GLY B 1 9 ? 12.139 -19.956 7.924 1.00 35.40 9 GLY B CA 1
ATOM 1240 C C . GLY B 1 9 ? 11.496 -19.028 8.933 1.00 37.16 9 GLY B C 1
ATOM 1241 O O . GLY B 1 9 ? 11.866 -18.998 10.109 1.00 28.11 9 GLY B O 1
ATOM 1242 N N . LEU B 1 10 ? 10.524 -18.258 8.444 1.00 28.38 10 LEU B N 1
ATOM 1243 C CA . LEU B 1 10 ? 9.793 -17.326 9.298 1.00 28.38 10 LEU B CA 1
ATOM 1244 C C . LEU B 1 10 ? 8.460 -17.923 9.751 1.00 32.06 10 LEU B C 1
ATOM 1245 O O . LEU B 1 10 ? 8.155 -17.958 10.950 1.00 28.63 10 LEU B O 1
ATOM 1250 N N . ALA B 1 11 ? 7.651 -18.378 8.789 1.00 24.48 11 ALA B N 1
ATOM 1251 C CA . ALA B 1 11 ? 6.377 -19.005 9.113 1.00 25.02 11 ALA B CA 1
ATOM 1252 C C . ALA B 1 11 ? 6.576 -20.379 9.735 1.00 25.06 11 ALA B C 1
ATOM 1253 O O . ALA B 1 11 ? 5.767 -20.815 10.561 1.00 26.49 11 ALA B O 1
ATOM 1255 N N . ASN B 1 12 ? 7.643 -21.073 9.343 1.00 25.41 12 ASN B N 1
ATOM 1256 C CA . ASN B 1 12 ? 7.970 -22.410 9.824 1.00 24.06 12 ASN B CA 1
ATOM 1257 C C . ASN B 1 12 ? 9.467 -22.479 10.064 1.00 23.93 12 ASN B C 1
ATOM 1258 O O . ASN B 1 12 ? 10.252 -22.139 9.176 1.00 27.90 12 ASN B O 1
ATOM 1263 N N . LEU B 1 13 ? 9.862 -22.926 11.250 1.00 20.65 13 LEU B N 1
ATOM 1264 C CA . LEU B 1 13 ? 11.271 -23.108 11.582 1.00 20.75 13 LEU B CA 1
ATOM 1265 C C . LEU B 1 13 ? 11.422 -24.533 12.087 1.00 19.88 13 LEU B C 1
ATOM 1266 O O . LEU B 1 13 ? 10.945 -24.856 13.174 1.00 20.12 13 LEU B O 1
ATOM 1271 N N . GLY B 1 14 ? 12.048 -25.399 11.295 1.00 17.76 14 GLY B N 1
ATOM 1272 C CA . GLY B 1 14 ? 12.255 -26.780 11.711 1.00 18.75 14 GLY B CA 1
ATOM 1273 C C . GLY B 1 14 ? 13.520 -26.919 12.536 1.00 18.02 14 GLY B C 1
ATOM 1274 O O . GLY B 1 14 ? 14.560 -26.363 12.188 1.00 16.84 14 GLY B O 1
ATOM 1275 N N . LEU B 1 15 ? 13.426 -27.667 13.637 1.00 17.12 15 LEU B N 1
ATOM 1276 C CA . LEU B 1 15 ? 14.545 -27.897 14.546 1.00 16.14 15 LEU B CA 1
ATOM 1277 C C . LEU B 1 15 ? 14.633 -29.390 14.822 1.00 19.73 15 LEU B C 1
ATOM 1278 O O . LEU B 1 15 ? 13.619 -30.013 15.139 1.00 21.87 15 LEU B O 1
ATOM 1283 N N . GLY B 1 16 ? 15.845 -29.941 14.777 1.00 18.93 16 GLY B N 1
ATOM 1284 C CA . GLY B 1 16 ? 16.025 -31.362 15.006 1.00 18.42 16 GLY B CA 1
ATOM 1285 C C . GLY B 1 16 ? 17.336 -31.644 15.717 1.00 20.75 16 GLY B C 1
ATOM 1286 O O . GLY B 1 16 ? 18.387 -31.198 15.264 1.00 20.64 16 GLY B O 1
ATOM 1287 N N . LEU B 1 17 ? 17.294 -32.354 16.839 1.00 17.97 17 LEU B N 1
ATOM 1288 C CA . LEU B 1 17 ? 18.484 -32.636 17.631 1.00 17.07 17 LEU B CA 1
ATOM 1289 C C . LEU B 1 17 ? 18.781 -34.126 17.596 1.00 17.15 17 LEU B C 1
ATOM 1290 O O . LEU B 1 17 ? 17.883 -3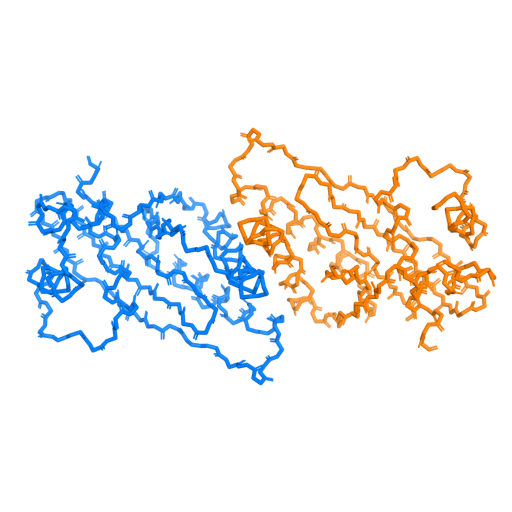4.941 17.823 1.00 19.72 17 LEU B O 1
ATOM 1295 N N . VAL B 1 18 ? 20.026 -34.471 17.261 1.00 16.75 18 VAL B N 1
ATOM 1296 C CA . VAL B 1 18 ? 20.495 -35.855 17.246 1.00 17.01 18 VAL B CA 1
ATOM 1297 C C . VAL B 1 18 ? 21.863 -35.893 17.906 1.00 19.21 18 VAL B C 1
ATOM 1298 O O . VAL B 1 18 ? 22.520 -34.868 18.089 1.00 19.27 18 VAL B O 1
ATOM 1302 N N . GLU B 1 19 ? 22.305 -37.100 18.246 1.00 21.59 19 GLU B N 1
ATOM 1303 C CA . GLU B 1 19 ? 23.641 -37.262 18.787 1.00 20.49 19 GLU B CA 1
ATOM 1304 C C . GLU B 1 19 ? 24.195 -38.594 18.301 1.00 22.18 19 GLU B C 1
ATOM 1305 O O . GLU B 1 19 ? 23.465 -39.580 18.210 1.00 23.67 19 GLU B O 1
ATOM 1311 N N . GLY B 1 20 ? 25.475 -38.607 17.962 1.00 20.67 20 GLY B N 1
ATOM 1312 C CA . GLY B 1 20 ? 26.106 -39.864 17.612 1.00 21.78 20 GLY B CA 1
ATOM 1313 C C . GLY B 1 20 ? 27.263 -39.661 16.664 1.00 23.39 20 GLY B C 1
ATOM 1314 O O . GLY B 1 20 ? 28.010 -38.696 16.825 1.00 25.56 20 GLY B O 1
ATOM 1315 N N . ASP B 1 21 ? 27.425 -40.547 15.682 1.00 25.41 21 ASP B N 1
ATOM 1316 C CA . ASP B 1 21 ? 28.483 -40.419 14.684 1.00 30.28 21 ASP B CA 1
ATOM 1317 C C . ASP B 1 21 ? 27.958 -40.953 13.353 1.00 30.60 21 ASP B C 1
ATOM 1318 O O . ASP B 1 21 ? 26.765 -41.225 13.210 1.00 28.05 21 ASP B O 1
ATOM 1323 N N . VAL B 1 22 ? 28.855 -41.113 12.371 1.00 39.23 22 VAL B N 1
ATOM 1324 C CA . VAL B 1 22 ? 28.429 -41.536 11.034 1.00 39.62 22 VAL B CA 1
ATOM 1325 C C . VAL B 1 22 ? 27.723 -42.885 11.092 1.00 34.04 22 VAL B C 1
ATOM 1326 O O . VAL B 1 22 ? 26.790 -43.149 10.325 1.00 38.98 22 VAL B O 1
ATOM 1330 N N . ARG B 1 23 ? 28.146 -43.753 12.011 1.00 35.33 23 ARG B N 1
ATOM 1331 C CA . ARG B 1 23 ? 27.644 -45.122 12.037 1.00 36.67 23 ARG B CA 1
ATOM 1332 C C . ARG B 1 23 ? 26.316 -45.240 12.774 1.00 41.27 23 ARG B C 1
ATOM 1333 O O . ARG B 1 23 ? 25.447 -46.012 12.358 1.00 42.68 23 ARG B O 1
ATOM 1341 N N . ARG B 1 24 ? 26.136 -44.500 13.867 1.00 38.95 24 ARG B N 1
ATOM 1342 C CA . ARG B 1 24 ? 24.914 -44.609 14.656 1.00 29.41 24 ARG B CA 1
ATOM 1343 C C . ARG B 1 24 ? 24.579 -43.260 15.272 1.00 27.02 24 ARG B C 1
ATOM 1344 O O . ARG B 1 24 ? 25.456 -42.599 15.830 1.00 27.74 24 ARG B O 1
ATOM 1352 N N . ALA B 1 25 ? 23.312 -42.873 15.186 1.00 26.09 25 ALA B N 1
ATOM 1353 C CA . ALA B 1 25 ? 22.830 -41.650 15.808 1.00 26.84 25 ALA B CA 1
ATOM 1354 C C . ALA B 1 25 ? 21.573 -41.935 16.614 1.00 22.12 25 ALA B C 1
ATOM 1355 O O . ALA B 1 25 ? 20.819 -42.866 16.321 1.00 25.73 25 ALA B O 1
ATOM 1357 N N . LYS B 1 26 ? 21.348 -41.123 17.641 1.00 22.08 26 LYS B N 1
ATOM 1358 C CA . LYS B 1 26 ? 20.153 -41.219 18.460 1.00 22.69 26 LYS B CA 1
ATOM 1359 C C . LYS B 1 26 ? 19.366 -39.922 18.356 1.00 21.27 26 LYS B C 1
ATOM 1360 O O . LYS B 1 26 ? 19.946 -38.837 18.344 1.00 21.31 26 LYS B O 1
ATOM 1363 N N . HIS B 1 27 ? 18.047 -40.047 18.283 1.00 23.65 27 HIS B N 1
ATOM 1364 C CA . HIS B 1 27 ? 17.163 -38.891 18.285 1.00 25.98 27 HIS B CA 1
ATOM 1365 C C . HIS B 1 27 ? 17.024 -38.318 19.688 1.00 24.66 27 HIS B C 1
ATOM 1366 O O . HIS B 1 27 ? 16.871 -39.054 20.670 1.00 25.71 27 HIS B O 1
ATOM 1373 N N . LEU B 1 28 ? 17.097 -36.993 19.788 1.00 21.16 28 LEU B N 1
ATOM 1374 C CA . LEU B 1 28 ? 16.843 -36.318 21.053 1.00 19.93 28 LEU B CA 1
ATOM 1375 C C . LEU B 1 28 ? 15.581 -35.471 21.052 1.00 22.65 28 LEU B C 1
ATOM 1376 O O . LEU B 1 28 ? 14.877 -35.440 22.065 1.00 24.27 28 LEU B O 1
ATOM 1381 N N . TYR B 1 29 ? 15.256 -34.799 19.941 1.00 20.66 29 TYR B N 1
ATOM 1382 C CA . TYR B 1 29 ? 14.149 -33.846 19.942 1.00 19.87 29 TYR B CA 1
ATOM 1383 C C . TYR B 1 29 ? 13.880 -33.334 18.534 1.00 21.63 29 TYR B C 1
ATOM 1384 O O . TYR B 1 29 ? 14.821 -33.191 17.748 1.00 21.42 29 TYR B O 1
ATOM 1393 N N . HIS B 1 30 ? 12.620 -33.045 18.202 1.00 20.58 30 HIS B N 1
ATOM 1394 C CA . HIS B 1 30 ? 12.360 -32.277 16.993 1.00 21.75 30 HIS B CA 1
ATOM 1395 C C . HIS B 1 30 ? 11.058 -31.504 17.155 1.00 21.85 30 HIS B C 1
ATOM 1396 O O . HIS B 1 30 ? 10.179 -31.906 17.920 1.00 23.59 30 HIS B O 1
ATOM 1403 N N . VAL B 1 31 ? 10.964 -30.372 16.449 1.00 19.69 31 VAL B N 1
ATOM 1404 C CA . VAL B 1 31 ? 9.729 -29.590 16.390 1.00 20.12 31 VAL B CA 1
ATOM 1405 C C . VAL B 1 31 ? 9.760 -28.751 15.128 1.00 22.25 31 VAL B C 1
ATOM 1406 O O . VAL B 1 31 ? 10.823 -28.497 14.558 1.00 21.03 31 VAL B O 1
ATOM 1410 N N . CYS B 1 32 ? 8.584 -28.273 14.721 1.00 21.58 32 CYS B N 1
ATOM 1411 C CA . CYS B 1 32 ? 8.464 -27.189 13.757 1.00 21.18 32 CYS B CA 1
ATOM 1412 C C . CYS B 1 32 ? 7.797 -26.024 14.479 1.00 23.72 32 CYS B C 1
ATOM 1413 O O . CYS B 1 32 ? 6.637 -26.131 14.882 1.00 24.78 32 CYS B O 1
ATOM 1416 N N . LEU B 1 33 ? 8.552 -24.960 14.720 1.00 21.87 33 LEU B N 1
ATOM 1417 C CA . LEU B 1 33 ? 7.983 -23.731 15.256 1.00 22.20 33 LEU B CA 1
ATOM 1418 C C . LEU B 1 33 ? 7.237 -23.006 14.153 1.00 23.90 33 LEU B C 1
ATOM 1419 O O . LEU B 1 33 ? 7.635 -23.049 12.990 1.00 25.34 33 LEU B O 1
ATOM 1424 N N A THR B 1 34 ? 6.147 -22.335 14.524 0.50 24.85 34 THR B N 1
ATOM 1425 N N B THR B 1 34 ? 6.147 -22.334 14.526 0.50 24.85 34 THR B N 1
ATOM 1426 C CA A THR B 1 34 ? 5.354 -21.587 13.563 0.50 23.65 34 THR B CA 1
ATOM 1427 C CA B THR B 1 34 ? 5.349 -21.585 13.570 0.50 23.64 34 THR B CA 1
ATOM 1428 C C A THR B 1 34 ? 5.124 -20.167 14.061 0.50 24.00 34 THR B C 1
ATOM 1429 C C B THR B 1 34 ? 5.134 -20.162 14.063 0.50 23.99 34 THR B C 1
ATOM 1430 O O A THR B 1 34 ? 5.038 -19.920 15.266 0.50 25.54 34 THR B O 1
ATOM 1431 O O B THR B 1 34 ? 5.056 -19.909 15.268 0.50 25.54 34 THR B O 1
ATOM 1436 N N . THR B 1 35 ? 5.039 -19.235 13.114 1.00 24.32 35 THR B N 1
ATOM 1437 C CA . THR B 1 35 ? 4.628 -17.861 13.388 1.00 28.28 35 THR B CA 1
ATOM 1438 C C . THR B 1 35 ? 3.647 -17.425 12.311 1.00 33.69 35 THR B C 1
ATOM 1439 O O . THR B 1 35 ? 3.675 -17.926 11.186 1.00 31.40 35 THR B O 1
ATOM 1443 N N . GLU B 1 36 ? 2.797 -16.465 12.655 1.00 34.44 36 GLU B N 1
ATOM 1444 C CA . GLU B 1 36 ? 1.726 -16.038 11.770 1.00 43.82 36 GLU B CA 1
ATOM 1445 C C . GLU B 1 36 ? 1.907 -14.585 11.363 1.00 37.15 36 GLU B C 1
ATOM 1446 O O . GLU B 1 36 ? 2.407 -13.766 12.138 1.00 30.35 36 GLU B O 1
ATOM 1452 N N . SER B 1 37 ? 1.450 -14.265 10.148 1.00 38.26 37 SER B N 1
ATOM 1453 C CA . SER B 1 37 ? 1.483 -12.890 9.661 1.00 36.80 37 SER B CA 1
ATOM 1454 C C . SER B 1 37 ? 0.584 -11.959 10.461 1.00 38.79 37 SER B C 1
ATOM 1455 O O . SER B 1 37 ? 0.666 -10.740 10.278 1.00 43.74 37 SER B O 1
ATOM 1458 N N . ALA B 1 38 ? -0.275 -12.495 11.330 1.00 35.22 38 ALA B N 1
ATOM 1459 C CA . ALA B 1 38 ? -1.053 -11.639 12.217 1.00 37.11 38 ALA B CA 1
ATOM 1460 C C . ALA B 1 38 ? -0.177 -10.926 13.234 1.00 37.76 38 ALA B C 1
ATOM 1461 O O . ALA B 1 38 ? -0.570 -9.872 13.743 1.00 35.54 38 ALA B O 1
ATOM 1463 N N . TRP B 1 39 ? 1.006 -11.464 13.533 1.00 31.42 39 TRP B N 1
ATOM 1464 C CA . TRP B 1 39 ? 1.955 -10.799 14.409 1.00 28.02 39 TRP B CA 1
ATOM 1465 C C . TRP B 1 39 ? 2.839 -9.869 13.591 1.00 28.80 39 TRP B C 1
ATOM 1466 O O . TRP B 1 39 ? 3.134 -10.133 12.422 1.00 30.43 39 TRP B O 1
ATOM 1477 N N . LEU B 1 40 ? 3.268 -8.780 14.215 1.00 28.48 40 LEU B N 1
ATOM 1478 C CA . LEU B 1 40 ? 4.223 -7.900 13.558 1.00 26.65 40 LEU B CA 1
ATOM 1479 C C . LEU B 1 40 ? 5.567 -8.613 13.440 1.00 23.26 40 LEU B C 1
ATOM 1480 O O . LEU B 1 40 ? 5.876 -9.514 14.223 1.00 23.82 40 LEU B O 1
ATOM 1485 N N . MET B 1 41 ? 6.353 -8.235 12.427 1.00 24.62 41 MET B N 1
ATOM 1486 C CA . MET B 1 41 ? 7.645 -8.895 12.206 1.00 20.94 41 MET B CA 1
ATOM 1487 C C . MET B 1 41 ? 8.520 -8.961 13.450 1.00 18.76 41 MET B C 1
ATOM 1488 O O . MET B 1 41 ? 9.093 -10.032 13.713 1.00 19.63 41 MET B O 1
ATOM 1493 N N . PRO B 1 42 ? 8.692 -7.900 14.241 1.00 19.72 42 PRO B N 1
ATOM 1494 C CA . PRO B 1 42 ? 9.579 -8.022 15.406 1.00 17.21 42 PRO B CA 1
ATOM 1495 C C . PRO B 1 42 ? 9.124 -9.086 16.394 1.00 21.05 42 PRO B C 1
ATOM 1496 O O . PRO B 1 42 ? 9.966 -9.811 16.944 1.00 19.11 42 PRO B O 1
ATOM 1500 N N . ARG B 1 43 ? 7.812 -9.225 16.601 1.00 21.15 43 ARG B N 1
ATOM 1501 C CA . ARG B 1 43 ? 7.304 -10.234 17.523 1.00 19.98 43 ARG B CA 1
ATOM 1502 C C . ARG B 1 43 ? 7.525 -11.642 16.984 1.00 19.52 43 ARG B C 1
ATOM 1503 O O . ARG B 1 43 ? 7.863 -12.554 17.746 1.00 18.71 43 ARG B O 1
ATOM 1506 N N . ARG B 1 44 ? 7.339 -11.833 15.677 1.00 19.54 44 ARG B N 1
ATOM 1507 C CA . ARG B 1 44 ? 7.642 -13.122 15.054 1.00 18.79 44 ARG B CA 1
ATOM 1508 C C . ARG B 1 44 ? 9.101 -13.497 15.267 1.00 17.81 44 ARG B C 1
ATOM 1509 O O . ARG B 1 44 ? 9.418 -14.628 15.650 1.00 17.86 44 ARG B O 1
ATOM 1517 N N . LEU B 1 45 ? 10.006 -12.547 15.017 1.00 15.64 45 LEU B N 1
ATOM 1518 C CA . LEU B 1 45 ? 11.432 -12.807 15.209 1.00 14.08 45 LEU B CA 1
ATOM 1519 C C . LEU B 1 45 ? 11.774 -13.086 16.670 1.00 16.16 45 LEU B C 1
ATOM 1520 O O . LEU B 1 45 ? 12.626 -13.943 16.959 1.00 16.62 45 LEU B O 1
ATOM 1525 N N . GLN B 1 46 ? 11.144 -12.355 17.601 1.00 15.98 46 GLN B N 1
ATOM 1526 C CA . GLN B 1 46 ? 11.405 -12.561 19.022 1.00 15.13 46 GLN B CA 1
ATOM 1527 C C . GLN B 1 46 ? 10.989 -13.956 19.460 1.00 18.22 46 GLN B C 1
ATOM 1528 O O . GLN B 1 46 ? 11.740 -14.649 20.160 1.00 17.55 46 GLN B O 1
ATOM 1534 N N . TYR B 1 47 ? 9.814 -14.392 19.019 1.00 18.08 47 TYR B N 1
ATOM 1535 C CA . TYR B 1 47 ? 9.343 -15.731 19.350 1.00 18.34 47 TYR B CA 1
ATOM 1536 C C . TYR B 1 47 ? 10.311 -16.792 18.851 1.00 18.84 47 TYR B C 1
ATOM 1537 O O . TYR B 1 47 ? 10.703 -17.693 19.607 1.00 18.07 47 TYR B O 1
ATOM 1546 N N . LEU B 1 48 ? 10.725 -16.701 17.586 1.00 18.39 48 LEU B N 1
ATOM 1547 C CA . LEU B 1 48 ? 11.632 -17.717 17.060 1.00 17.72 48 LEU B CA 1
ATOM 1548 C C . LEU B 1 48 ? 12.971 -17.678 17.778 1.00 17.71 48 LEU B C 1
ATOM 1549 O O . LEU B 1 48 ? 13.532 -18.725 18.117 1.00 17.48 48 LEU B O 1
ATOM 1554 N N . HIS B 1 49 ? 13.496 -16.479 18.015 1.00 16.04 49 HIS B N 1
ATOM 1555 C CA . HIS B 1 49 ? 14.783 -16.375 18.692 1.00 15.66 49 HIS B CA 1
ATOM 1556 C C . HIS B 1 49 ? 14.693 -16.912 20.116 1.00 17.78 49 HIS B C 1
ATOM 1557 O O . HIS B 1 49 ? 15.609 -17.602 20.584 1.00 19.37 49 HIS B O 1
ATOM 1564 N N . GLU B 1 50 ? 13.576 -16.648 20.807 1.00 15.70 50 GLU B N 1
ATOM 1565 C CA . GLU B 1 50 ? 13.417 -17.133 22.179 1.00 18.02 50 GLU B CA 1
ATOM 1566 C C . GLU B 1 50 ? 13.356 -18.657 22.219 1.00 18.85 50 GLU B C 1
ATOM 1567 O O . GLU B 1 50 ? 14.035 -19.296 23.031 1.00 19.78 50 GLU B O 1
ATOM 1569 N N . GLU B 1 51 ? 12.553 -19.260 21.350 1.00 18.64 51 GLU B N 1
ATOM 1570 C CA . GLU B 1 51 ? 12.408 -20.709 21.405 1.00 18.52 51 GLU B CA 1
ATOM 1571 C C . GLU B 1 51 ? 13.692 -21.411 20.977 1.00 18.04 51 GLU B C 1
ATOM 1572 O O . GLU B 1 51 ? 14.093 -22.416 21.585 1.00 20.23 51 GLU B O 1
ATOM 1578 N N . LEU B 1 52 ? 14.379 -20.879 19.959 1.00 16.60 52 LEU B N 1
ATOM 1579 C CA . LEU B 1 52 ? 15.686 -21.409 19.574 1.00 15.81 52 LEU B CA 1
ATOM 1580 C C . LEU B 1 52 ? 16.690 -21.266 20.718 1.00 15.55 52 LEU B C 1
ATOM 1581 O O . LEU B 1 52 ? 17.426 -22.209 21.025 1.00 17.86 52 LEU B O 1
ATOM 1586 N N A THR B 1 53 ? 16.738 -20.087 21.354 0.50 15.69 53 THR B N 1
ATOM 1587 N N B THR B 1 53 ? 16.725 -20.097 21.354 0.50 14.39 53 THR B N 1
ATOM 1588 C CA A THR B 1 53 ? 17.645 -19.898 22.490 0.50 17.04 53 THR B CA 1
ATOM 1589 C CA B THR B 1 53 ? 17.641 -19.902 22.474 0.50 17.05 53 THR B CA 1
ATOM 1590 C C A THR B 1 53 ? 17.379 -20.922 23.582 0.50 18.07 53 THR B C 1
ATOM 1591 C C B THR B 1 53 ? 17.378 -20.913 23.585 0.50 18.07 53 THR B C 1
ATOM 1592 O O A THR B 1 53 ? 18.318 -21.496 24.143 0.50 18.30 53 THR B O 1
ATOM 1593 O O B THR B 1 53 ? 18.319 -21.490 24.141 0.50 18.30 53 THR B O 1
ATOM 1598 N N . ARG B 1 54 ? 16.106 -21.160 23.903 1.00 17.70 54 ARG B N 1
ATOM 1599 C CA . ARG B 1 54 ? 15.788 -22.113 24.969 1.00 18.95 54 ARG B CA 1
ATOM 1600 C C . ARG B 1 54 ? 16.331 -23.506 24.643 1.00 19.94 54 ARG B C 1
ATOM 1601 O O . ARG B 1 54 ? 16.913 -24.180 25.510 1.00 18.94 54 ARG B O 1
ATOM 1604 N N . LEU B 1 55 ? 16.154 -23.952 23.393 1.00 16.63 55 LEU B N 1
ATOM 1605 C CA . LEU B 1 55 ? 16.637 -25.258 22.962 1.00 15.63 55 LEU B CA 1
ATOM 1606 C C . LEU B 1 55 ? 18.162 -25.348 22.967 1.00 19.43 55 LEU B C 1
ATOM 1607 O O . LEU B 1 55 ? 18.722 -26.376 23.352 1.00 18.66 55 LEU B O 1
ATOM 1610 N N . LEU B 1 56 ? 18.850 -24.311 22.486 1.00 17.26 56 LEU B N 1
ATOM 1611 C CA . LEU B 1 56 ? 20.308 -24.274 22.549 1.00 18.07 56 LEU B CA 1
ATOM 1612 C C . LEU B 1 56 ? 20.797 -24.312 23.986 1.00 16.62 56 LEU B C 1
ATOM 1613 O O . LEU B 1 56 ? 21.777 -25.005 24.300 1.00 18.10 56 LEU B O 1
ATOM 1618 N N A THR B 1 57 ? 20.147 -23.547 24.873 0.50 16.95 57 THR B N 1
ATOM 1619 N N B THR B 1 57 ? 20.134 -23.568 24.867 0.50 16.92 57 THR B N 1
ATOM 1620 C CA A THR B 1 57 ? 20.536 -23.527 26.286 0.50 18.03 57 THR B CA 1
ATOM 1621 C CA B THR B 1 57 ? 20.548 -23.533 26.263 0.50 18.03 57 THR B CA 1
ATOM 1622 C C A THR B 1 57 ? 20.306 -24.885 26.931 0.50 19.99 57 THR B C 1
ATOM 1623 C C B THR B 1 57 ? 20.305 -24.878 26.936 0.50 19.99 57 THR B C 1
ATOM 1624 O O A THR B 1 57 ? 21.174 -25.394 27.650 0.50 21.04 57 THR B O 1
ATOM 1625 O O B THR B 1 57 ? 21.171 -25.383 27.660 0.50 21.04 57 THR B O 1
ATOM 1630 N N . GLU B 1 58 ? 19.145 -25.486 26.690 1.00 17.24 58 GLU B N 1
ATOM 1631 C CA . GLU B 1 58 ? 18.838 -26.768 27.306 1.00 17.88 58 GLU B CA 1
ATOM 1632 C C . GLU B 1 58 ? 19.796 -27.849 26.818 1.00 20.12 58 GLU B C 1
ATOM 1633 O O . GLU B 1 58 ? 20.523 -28.456 27.613 1.00 20.55 58 GLU B O 1
ATOM 1636 N N . TYR B 1 59 ? 19.859 -28.072 25.506 1.00 17.54 59 TYR B N 1
ATOM 1637 C CA . TYR B 1 59 ? 20.480 -29.296 25.019 1.00 16.58 59 TYR B CA 1
ATOM 1638 C C . TYR B 1 59 ? 21.967 -29.163 24.705 1.00 17.80 59 TYR B C 1
ATOM 1639 O O . TYR B 1 59 ? 22.617 -30.180 24.438 1.00 17.51 59 TYR B O 1
ATOM 1648 N N . ARG B 1 60 ? 22.509 -27.953 24.714 1.00 16.24 60 ARG B N 1
ATOM 1649 C CA . ARG B 1 60 ? 23.945 -27.716 24.630 1.00 19.06 60 ARG B CA 1
ATOM 1650 C C . ARG B 1 60 ? 24.625 -28.468 23.479 1.00 18.27 60 ARG B C 1
ATOM 1651 O O . ARG B 1 60 ? 25.555 -29.242 23.701 1.00 20.02 60 ARG B O 1
ATOM 1659 N N . PRO B 1 61 ? 24.165 -28.278 22.239 1.00 16.19 61 PRO B N 1
ATOM 1660 C CA . PRO B 1 61 ? 24.754 -29.018 21.113 1.00 16.97 61 PRO B CA 1
ATOM 1661 C C . PRO B 1 61 ? 26.179 -28.582 20.812 1.00 20.07 61 PRO B C 1
ATOM 1662 O O . PRO B 1 61 ? 26.601 -27.470 21.134 1.00 21.33 61 PRO B O 1
ATOM 1666 N N . ASP B 1 62 ? 26.932 -29.488 20.193 1.00 18.09 62 ASP B N 1
ATOM 1667 C CA . ASP B 1 62 ? 28.291 -29.162 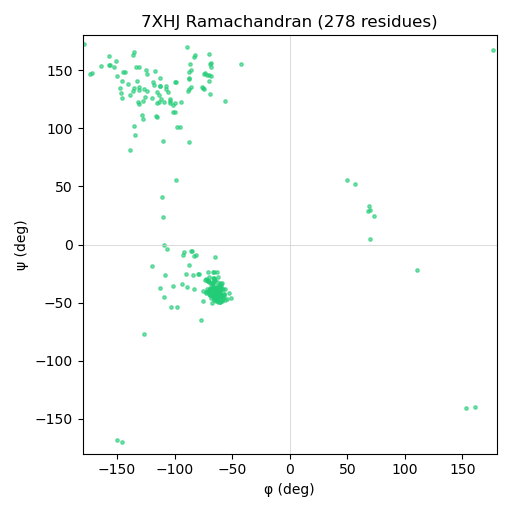19.777 1.00 19.32 62 ASP B CA 1
ATOM 1668 C C . ASP B 1 62 ? 28.334 -28.360 18.488 1.00 24.23 62 ASP B C 1
ATOM 1669 O O . ASP B 1 62 ? 29.314 -27.644 18.253 1.00 24.02 62 ASP B O 1
ATOM 1674 N N . ALA B 1 63 ? 27.313 -28.483 17.646 1.00 17.72 63 ALA B N 1
ATOM 1675 C CA . ALA B 1 63 ? 27.327 -27.829 16.346 1.00 18.62 63 ALA B CA 1
ATOM 1676 C C . ALA B 1 63 ? 25.897 -27.633 15.892 1.00 18.35 63 ALA B C 1
ATOM 1677 O O . ALA B 1 63 ? 24.995 -28.369 16.299 1.00 17.89 63 ALA B O 1
ATOM 1679 N N . VAL B 1 64 ? 25.703 -26.623 15.043 1.00 16.75 64 VAL B N 1
ATOM 1680 C CA . VAL B 1 64 ? 24.449 -26.414 14.337 1.00 17.51 64 VAL B CA 1
ATOM 1681 C C . VAL B 1 64 ? 24.687 -26.657 12.852 1.00 20.20 64 VAL B C 1
ATOM 1682 O O . VAL B 1 64 ? 25.719 -26.252 12.301 1.00 20.70 64 VAL B O 1
ATOM 1686 N N . ALA B 1 65 ? 23.752 -27.377 12.227 1.00 17.52 65 ALA B N 1
ATOM 1687 C CA . ALA B 1 65 ? 23.754 -27.637 10.792 1.00 21.68 65 ALA B CA 1
ATOM 1688 C C . ALA B 1 65 ? 22.543 -26.930 10.187 1.00 20.46 65 ALA B C 1
ATOM 1689 O O . ALA B 1 65 ? 21.400 -27.183 10.583 1.00 19.92 65 ALA B O 1
ATOM 1691 N N . ILE B 1 66 ? 22.789 -26.046 9.229 1.00 21.44 66 ILE B N 1
ATOM 1692 C CA . ILE B 1 66 ? 21.728 -25.209 8.688 1.00 21.20 66 ILE B CA 1
ATOM 1693 C C . ILE B 1 66 ? 21.661 -25.391 7.179 1.00 22.46 66 ILE B C 1
ATOM 1694 O O . ILE B 1 66 ? 22.661 -25.702 6.529 1.00 24.18 66 ILE B O 1
ATOM 1699 N N . GLU B 1 67 ? 20.460 -25.233 6.628 1.00 23.43 67 GLU B N 1
ATOM 1700 C CA . GLU B 1 67 ? 20.287 -25.329 5.186 1.00 29.10 67 GLU B CA 1
ATOM 1701 C C . GLU B 1 67 ? 20.944 -24.133 4.511 1.00 33.58 67 GLU B C 1
ATOM 1702 O O . GLU B 1 67 ? 20.712 -22.986 4.900 1.00 30.35 67 GLU B O 1
ATOM 1708 N N . ASP B 1 68 ? 21.779 -24.403 3.513 1.00 30.49 68 ASP B N 1
ATOM 1709 C CA . ASP B 1 68 ? 22.432 -23.332 2.777 1.00 31.39 68 ASP B CA 1
ATOM 1710 C C . ASP B 1 68 ? 21.409 -22.594 1.923 1.00 41.24 68 ASP B C 1
ATOM 1711 O O . ASP B 1 68 ? 20.505 -23.203 1.345 1.00 44.34 68 ASP B O 1
ATOM 1714 N N . GLN B 1 69 ? 21.551 -21.270 1.852 1.00 46.43 69 GLN B N 1
ATOM 1715 C CA . GLN B 1 69 ? 20.630 -20.425 1.091 1.00 52.29 69 GLN B CA 1
ATOM 1716 C C . GLN B 1 69 ? 21.130 -20.347 -0.345 1.00 54.11 69 GLN B C 1
ATOM 1717 O O . GLN B 1 69 ? 21.892 -19.454 -0.714 1.00 65.15 69 GLN B O 1
ATOM 1719 N N . ILE B 1 70 ? 20.695 -21.300 -1.164 1.00 41.24 70 ILE B N 1
ATOM 1720 C CA . ILE B 1 70 ? 21.065 -21.329 -2.576 1.00 53.09 70 ILE B CA 1
ATOM 1721 C C . ILE B 1 70 ? 19.959 -20.741 -3.450 1.00 55.55 70 ILE B C 1
ATOM 1722 O O . ILE B 1 70 ? 19.787 -21.137 -4.607 1.00 55.04 70 ILE B O 1
ATOM 1724 N N . GLN B 1 74 ? 14.057 -13.140 -5.495 1.00 49.28 74 GLN B N 1
ATOM 1725 C CA . GLN B 1 74 ? 13.911 -11.691 -5.594 1.00 48.02 74 GLN B CA 1
ATOM 1726 C C . GLN B 1 74 ? 14.589 -11.001 -4.408 1.00 33.72 74 GLN B C 1
ATOM 1727 O O . GLN B 1 74 ? 14.739 -11.600 -3.352 1.00 42.30 74 GLN B O 1
ATOM 1729 N N . ALA B 1 75 ? 14.988 -9.740 -4.596 1.00 39.14 75 ALA B N 1
ATOM 1730 C CA . ALA B 1 75 ? 15.755 -9.028 -3.574 1.00 39.49 75 ALA B CA 1
ATOM 1731 C C . ALA B 1 75 ? 14.961 -8.854 -2.284 1.00 44.33 75 ALA B C 1
ATOM 1732 O O . ALA B 1 75 ? 15.480 -9.098 -1.191 1.00 31.54 75 ALA B O 1
ATOM 1734 N N . ASP B 1 76 ? 13.708 -8.402 -2.378 1.00 44.24 76 ASP B N 1
ATOM 1735 C CA . ASP B 1 76 ? 12.947 -8.237 -1.142 1.00 41.38 76 ASP B CA 1
ATOM 1736 C C . ASP B 1 76 ? 12.576 -9.586 -0.542 1.00 34.79 76 ASP B C 1
ATOM 1737 O O . ASP B 1 76 ? 12.358 -9.681 0.671 1.00 32.90 76 ASP B O 1
ATOM 1742 N N . VAL B 1 77 ? 12.518 -10.639 -1.362 1.00 37.34 77 VAL B N 1
ATOM 1743 C CA . VAL B 1 77 ? 12.385 -11.991 -0.825 1.00 31.83 77 VAL B CA 1
ATOM 1744 C C . VAL B 1 77 ? 13.652 -12.381 -0.073 1.00 26.77 77 VAL B C 1
ATOM 1745 O O . VAL B 1 77 ? 13.593 -12.859 1.063 1.00 28.30 77 VAL B O 1
ATOM 1749 N N . ALA B 1 78 ? 14.814 -12.199 -0.710 1.00 28.33 78 ALA B N 1
ATOM 1750 C CA . ALA B 1 78 ? 16.091 -12.413 -0.026 1.00 23.55 78 ALA B CA 1
ATOM 1751 C C . ALA B 1 78 ? 16.163 -11.625 1.276 1.00 22.58 78 ALA B C 1
ATOM 1752 O O . ALA B 1 78 ? 16.628 -12.140 2.299 1.00 21.85 78 ALA B O 1
ATOM 1754 N N . PHE B 1 79 ? 15.694 -10.376 1.254 1.00 25.13 79 PHE B N 1
ATOM 1755 C CA . PHE B 1 79 ? 15.735 -9.531 2.445 1.00 21.67 79 PHE B CA 1
ATOM 1756 C C . PHE B 1 79 ? 14.900 -10.134 3.572 1.00 22.35 79 PHE B C 1
ATOM 1757 O O . PHE B 1 79 ? 15.337 -10.187 4.728 1.00 23.05 79 PHE B O 1
ATOM 1765 N N . LYS B 1 80 ? 13.695 -10.608 3.243 1.00 24.16 80 LYS B N 1
ATOM 1766 C CA . LYS B 1 80 ? 12.813 -11.185 4.251 1.00 23.48 80 LYS B CA 1
ATOM 1767 C C . LYS B 1 80 ? 13.353 -12.514 4.769 1.00 23.28 80 LYS B C 1
ATOM 1768 O O . LYS B 1 80 ? 13.348 -12.766 5.981 1.00 28.88 80 LYS B O 1
ATOM 1774 N N . VAL B 1 81 ? 13.836 -13.377 3.872 1.00 24.46 81 VAL B N 1
ATOM 1775 C CA . VAL B 1 81 ? 14.479 -14.615 4.310 1.00 24.99 81 VAL B CA 1
ATOM 1776 C C . VAL B 1 81 ? 15.657 -14.300 5.222 1.00 22.01 81 VAL B C 1
ATOM 1777 O O . VAL B 1 81 ? 15.890 -14.984 6.229 1.00 23.01 81 VAL B O 1
ATOM 1781 N N . GLY B 1 82 ? 16.398 -13.237 4.897 1.00 19.12 82 GLY B N 1
ATOM 1782 C CA . GLY B 1 82 ? 17.535 -12.858 5.725 1.00 17.93 82 GLY B CA 1
ATOM 1783 C C . GLY B 1 82 ? 17.160 -12.473 7.145 1.00 17.78 82 GLY B C 1
ATOM 1784 O O . GLY B 1 82 ? 17.905 -12.762 8.080 1.00 18.44 82 GLY B O 1
ATOM 1785 N N . GLN B 1 83 ? 16.021 -11.794 7.324 1.00 19.84 83 GLN B N 1
ATOM 1786 C CA . GLN B 1 83 ? 15.623 -11.370 8.669 1.00 19.70 83 GLN B CA 1
ATOM 1787 C C . GLN B 1 83 ? 15.543 -12.553 9.625 1.00 20.64 83 GLN B C 1
ATOM 1788 O O . GLN B 1 83 ? 16.094 -12.508 10.728 1.00 20.38 83 GLN B O 1
ATOM 1794 N N . ALA B 1 84 ? 14.883 -13.633 9.205 1.00 22.39 84 ALA B N 1
ATOM 1795 C CA . ALA B 1 84 ? 14.786 -14.811 10.054 1.00 22.23 84 ALA B CA 1
ATOM 1796 C C . ALA B 1 84 ? 16.132 -15.516 10.175 1.00 20.36 84 ALA B C 1
ATOM 1797 O O . ALA B 1 84 ? 16.517 -15.970 11.261 1.00 20.90 84 ALA B O 1
ATOM 1799 N N . PHE B 1 85 ? 16.876 -15.605 9.075 1.00 18.29 85 PHE B N 1
ATOM 1800 C CA . PHE B 1 85 ? 18.186 -16.239 9.138 1.00 17.92 85 PHE B CA 1
ATOM 1801 C C . PHE B 1 85 ? 19.101 -15.500 10.107 1.00 17.74 85 PHE B C 1
ATOM 1802 O O . PHE B 1 85 ? 19.848 -16.128 10.864 1.00 18.24 85 PHE B O 1
ATOM 1810 N N . GLY B 1 86 ? 19.028 -14.168 10.124 1.00 17.31 86 GLY B N 1
ATOM 1811 C CA . GLY B 1 86 ? 19.883 -13.400 11.020 1.00 15.06 86 GLY B CA 1
ATOM 1812 C C . GLY B 1 86 ? 19.646 -13.700 12.491 1.00 15.93 86 GLY B C 1
ATOM 1813 O O . GLY B 1 86 ? 20.591 -13.776 13.282 1.00 16.50 86 GLY B O 1
ATOM 1814 N N . VAL B 1 87 ? 18.384 -13.847 12.886 1.00 15.62 87 VAL B N 1
ATOM 1815 C CA . VAL B 1 87 ? 18.083 -14.099 14.277 1.00 14.89 87 VAL B CA 1
ATOM 1816 C C . VAL B 1 87 ? 18.498 -15.510 14.681 1.00 16.11 87 VAL B C 1
ATOM 1817 O O . VAL B 1 87 ? 18.914 -15.743 15.829 1.00 16.20 87 VAL B O 1
ATOM 1821 N N . VAL B 1 88 ? 18.432 -16.460 13.738 1.00 16.72 88 VAL B N 1
ATOM 1822 C CA . VAL B 1 88 ? 18.943 -17.800 13.980 1.00 16.14 88 VAL B CA 1
ATOM 1823 C C . VAL B 1 88 ? 20.450 -17.774 14.158 1.00 16.98 88 VAL B C 1
ATOM 1824 O O . VAL B 1 88 ? 20.991 -18.376 15.092 1.00 17.71 88 VAL B O 1
ATOM 1828 N N . GLN B 1 89 ? 21.160 -17.087 13.261 1.00 15.47 89 GLN B N 1
ATOM 1829 C CA . GLN B 1 89 ? 22.609 -17.004 13.404 1.00 16.52 89 GLN B CA 1
ATOM 1830 C C . GLN B 1 89 ? 22.993 -16.321 14.713 1.00 18.23 89 GLN B C 1
ATOM 1831 O O . GLN B 1 89 ? 23.962 -16.717 15.376 1.00 17.42 89 GLN B O 1
ATOM 1837 N N . LEU B 1 90 ? 22.232 -15.304 15.113 1.00 18.00 90 LEU B N 1
ATOM 1838 C CA . LEU B 1 90 ? 22.544 -14.617 16.359 1.00 17.24 90 LEU B CA 1
ATOM 1839 C C . LEU B 1 90 ? 22.433 -15.557 17.553 1.00 16.97 90 LEU B C 1
ATOM 1840 O O . LEU B 1 90 ? 23.316 -15.576 18.416 1.00 16.67 90 LEU B O 1
ATOM 1845 N N . ALA B 1 91 ? 21.377 -16.370 17.609 1.00 15.18 91 ALA B N 1
ATOM 1846 C CA . ALA B 1 91 ? 21.211 -17.261 18.754 1.00 15.24 91 ALA B CA 1
ATOM 1847 C C . ALA B 1 91 ? 22.357 -18.260 18.842 1.00 17.84 91 ALA B C 1
ATOM 1848 O O . ALA B 1 91 ? 22.834 -18.588 19.935 1.00 15.70 91 ALA B O 1
ATOM 1850 N N . CYS B 1 92 ? 22.804 -18.761 17.700 1.00 17.36 92 CYS B N 1
ATOM 1851 C CA . CYS B 1 92 ? 23.938 -19.674 17.703 1.00 17.34 92 CYS B CA 1
ATOM 1852 C C . CYS B 1 92 ? 25.198 -18.973 18.184 1.00 19.03 92 CYS B C 1
ATOM 1853 O O . CYS B 1 92 ? 25.947 -19.531 18.993 1.00 19.82 92 CYS B O 1
ATOM 1856 N N . ALA B 1 93 ? 25.448 -17.746 17.714 1.00 18.52 93 ALA B N 1
ATOM 1857 C CA . ALA B 1 93 ? 26.644 -17.032 18.152 1.00 21.11 93 ALA B CA 1
ATOM 1858 C C . ALA B 1 93 ? 26.596 -16.759 19.649 1.00 20.18 93 ALA B C 1
ATOM 1859 O O . ALA B 1 93 ? 27.607 -16.907 20.345 1.00 22.76 93 ALA B O 1
ATOM 1861 N N . GLN B 1 94 ? 25.416 -16.400 20.170 1.00 19.13 94 GLN B N 1
ATOM 1862 C CA . GLN B 1 94 ? 25.293 -16.119 21.597 1.00 18.43 94 GLN B CA 1
ATOM 1863 C C . GLN B 1 94 ? 25.511 -17.373 22.425 1.00 19.90 94 GLN B C 1
ATOM 1864 O O . GLN B 1 94 ? 25.967 -17.295 23.573 1.00 24.74 94 GLN B O 1
ATOM 1870 N N . ALA B 1 95 ? 25.184 -18.531 21.865 1.00 18.94 95 ALA B N 1
ATOM 1871 C CA . ALA B 1 95 ? 25.400 -19.803 22.535 1.00 19.06 95 ALA B CA 1
ATOM 1872 C C . ALA B 1 95 ? 26.821 -20.314 22.373 1.00 20.85 95 ALA B C 1
ATOM 1873 O O . ALA B 1 95 ? 27.192 -21.291 23.032 1.00 24.25 95 ALA B O 1
ATOM 1875 N N . GLY B 1 96 ? 27.607 -19.682 21.505 1.00 20.94 96 GLY B N 1
ATOM 1876 C CA . GLY B 1 96 ? 28.935 -20.155 21.178 1.00 23.35 96 GLY B CA 1
ATOM 1877 C C . GLY B 1 96 ? 28.973 -21.450 20.404 1.00 21.43 96 GLY B C 1
ATOM 1878 O O . GLY B 1 96 ? 29.914 -22.230 20.563 1.00 27.36 96 GLY B O 1
ATOM 1879 N N . VAL B 1 97 ? 27.988 -21.691 19.551 1.00 17.70 97 VAL B N 1
ATOM 1880 C CA . VAL B 1 97 ? 27.848 -22.951 18.828 1.00 19.48 97 VAL B CA 1
ATOM 1881 C C . VAL B 1 97 ? 28.177 -22.689 17.365 1.00 19.48 97 VAL B C 1
ATOM 1882 O O . VAL B 1 97 ? 27.543 -21.833 16.734 1.00 22.22 97 VAL B O 1
ATOM 1886 N N . PRO B 1 98 ? 29.147 -23.390 16.795 1.00 20.75 98 PRO B N 1
ATOM 1887 C CA . PRO B 1 98 ? 29.525 -23.140 15.401 1.00 22.35 98 PRO B CA 1
ATOM 1888 C C . PRO B 1 98 ? 28.444 -23.611 14.441 1.00 22.18 98 PRO B C 1
ATOM 1889 O O . PRO B 1 98 ? 27.747 -24.596 14.689 1.00 22.13 98 PRO B O 1
ATOM 1893 N N . ILE B 1 99 ? 28.302 -22.883 13.335 1.00 21.67 99 ILE B N 1
ATOM 1894 C CA . ILE B 1 99 ? 27.273 -23.138 12.330 1.00 20.55 99 ILE B CA 1
ATOM 1895 C C . ILE B 1 99 ? 27.935 -23.722 11.094 1.00 24.04 99 ILE B C 1
ATOM 1896 O O . ILE B 1 99 ? 28.944 -23.193 10.628 1.00 30.23 99 ILE B O 1
ATOM 1901 N N . HIS B 1 100 ? 27.353 -24.787 10.550 1.00 21.92 100 HIS B N 1
ATOM 1902 C CA . HIS B 1 100 ? 27.816 -25.382 9.301 1.00 22.04 100 HIS B CA 1
ATOM 1903 C C . HIS B 1 100 ? 26.639 -25.455 8.346 1.00 25.88 100 HIS B C 1
ATOM 1904 O O . HIS B 1 100 ? 25.585 -25.993 8.696 1.00 25.36 100 HIS B O 1
ATOM 1911 N N . ALA B 1 101 ? 26.807 -24.910 7.145 1.00 25.57 101 ALA B N 1
ATOM 1912 C CA . ALA B 1 101 ? 25.723 -24.871 6.175 1.00 30.22 101 ALA B CA 1
ATOM 1913 C C . ALA B 1 101 ? 25.887 -25.995 5.166 1.00 26.54 101 ALA B C 1
ATOM 1914 O O . ALA B 1 101 ? 27.001 -26.296 4.720 1.00 28.43 101 ALA B O 1
ATOM 1916 N N . TYR B 1 102 ? 24.769 -26.620 4.807 1.00 23.61 102 TYR B N 1
ATOM 1917 C CA . TYR B 1 102 ? 24.788 -27.716 3.852 1.00 25.31 102 TYR B CA 1
ATOM 1918 C C . TYR B 1 102 ? 23.705 -27.483 2.818 1.00 30.63 102 TYR B C 1
ATOM 1919 O O . TYR B 1 102 ? 22.601 -27.048 3.155 1.00 29.20 102 TYR B O 1
ATOM 1928 N N . GLY B 1 103 ? 24.021 -27.792 1.565 1.00 31.74 103 GLY B N 1
ATOM 1929 C CA . GLY B 1 103 ? 23.062 -27.679 0.496 1.00 33.71 103 GLY B CA 1
ATOM 1930 C C . GLY B 1 103 ? 22.266 -28.954 0.321 1.00 32.58 103 GLY B C 1
ATOM 1931 O O . GLY B 1 103 ? 22.592 -30.002 0.888 1.00 29.62 103 GLY B O 1
ATOM 1932 N N . PRO B 1 104 ? 21.209 -28.893 -0.493 1.00 42.74 104 PRO B N 1
ATOM 1933 C CA . PRO B 1 104 ? 20.316 -30.057 -0.612 1.00 40.03 104 PRO B CA 1
ATOM 1934 C C . PRO B 1 104 ? 20.991 -31.286 -1.192 1.00 35.31 104 PRO B C 1
ATOM 1935 O O . PRO B 1 104 ? 20.667 -32.410 -0.790 1.00 34.55 104 PRO B O 1
ATOM 1939 N N . MET B 1 105 ? 21.913 -31.114 -2.141 1.00 35.18 105 MET B N 1
ATOM 1940 C CA . MET B 1 105 ? 22.581 -32.287 -2.692 1.00 38.39 105 MET B CA 1
ATOM 1941 C C . MET B 1 105 ? 23.476 -32.952 -1.658 1.00 32.16 105 MET B C 1
ATOM 1942 O O . MET B 1 105 ? 23.608 -34.182 -1.659 1.00 36.31 105 MET B O 1
ATOM 1947 N N . GLN B 1 106 ? 24.082 -32.165 -0.765 1.00 34.79 106 GLN B N 1
ATOM 1948 C CA . GLN B 1 106 ? 24.905 -32.757 0.283 1.00 29.32 106 GLN B CA 1
ATOM 1949 C C . GLN B 1 106 ? 24.062 -33.590 1.237 1.00 28.54 106 GLN B C 1
ATOM 1950 O O . GLN B 1 106 ? 24.491 -34.662 1.678 1.00 30.13 106 GLN B O 1
ATOM 1956 N N . VAL B 1 107 ? 22.859 -33.116 1.561 1.00 27.64 107 VAL B N 1
ATOM 1957 C CA . VAL B 1 107 ? 21.970 -33.872 2.438 1.00 26.77 107 VAL B CA 1
ATOM 1958 C C . VAL B 1 107 ? 21.579 -35.193 1.783 1.00 27.91 107 VAL B C 1
ATOM 1959 O O . VAL B 1 107 ? 21.621 -36.258 2.413 1.00 29.93 107 VAL B O 1
ATOM 1963 N N . LYS B 1 108 ? 21.211 -35.144 0.500 1.00 29.32 108 LYS B N 1
ATOM 1964 C CA . LYS B 1 108 ? 20.808 -36.356 -0.214 1.00 29.79 108 LYS B CA 1
ATOM 1965 C C . LYS B 1 108 ? 21.938 -37.381 -0.270 1.00 35.60 108 LYS B C 1
ATOM 1966 O O . LYS B 1 108 ? 21.713 -38.578 -0.063 1.00 34.54 108 LYS B O 1
ATOM 1972 N N . LYS B 1 109 ? 23.165 -36.932 -0.548 1.00 36.90 109 LYS B N 1
ATOM 1973 C CA . LYS B 1 109 ? 24.273 -37.880 -0.646 1.00 37.05 109 LYS B CA 1
ATOM 1974 C C . LYS B 1 109 ? 24.620 -38.465 0.716 1.00 41.38 109 LYS B C 1
ATOM 1975 O O . LYS B 1 109 ? 24.927 -39.659 0.824 1.00 37.95 109 LYS B O 1
ATOM 1978 N N . SER B 1 110 ? 24.555 -37.643 1.767 1.00 29.29 110 SER B N 1
ATOM 1979 C CA . SER B 1 110 ? 24.884 -38.114 3.108 1.00 32.05 110 SER B CA 1
ATOM 1980 C C . SER B 1 110 ? 23.874 -39.131 3.611 1.00 37.75 110 SER B C 1
ATOM 1981 O O . SER B 1 110 ? 24.237 -40.055 4.346 1.00 40.74 110 SER B O 1
ATOM 1984 N N . LEU B 1 111 ? 22.613 -38.982 3.233 1.00 30.66 111 LEU B N 1
ATOM 1985 C CA . LEU B 1 111 ? 21.555 -39.789 3.813 1.00 31.25 111 LEU B CA 1
ATOM 1986 C C . LEU B 1 111 ? 21.124 -40.932 2.915 1.00 34.41 111 LEU B C 1
ATOM 1987 O O . LEU B 1 111 ? 20.817 -42.012 3.418 1.00 30.66 111 LEU B O 1
ATOM 1992 N N . VAL B 1 112 ? 21.113 -40.714 1.601 1.00 31.66 112 VAL B N 1
ATOM 1993 C CA . VAL B 1 112 ? 20.632 -41.683 0.620 1.00 35.30 112 VAL B CA 1
ATOM 1994 C C . VAL B 1 112 ? 21.806 -42.158 -0.222 1.00 49.98 112 VAL B C 1
ATOM 1995 O O . VAL B 1 112 ? 22.704 -41.373 -0.547 1.00 57.08 112 VAL B O 1
ATOM 1999 N N . GLY B 1 113 ? 21.794 -43.441 -0.588 1.00 47.00 113 GLY B N 1
ATOM 2000 C CA . GLY B 1 113 ? 22.817 -43.965 -1.476 1.00 78.01 113 GLY B CA 1
ATOM 2001 C C . GLY B 1 113 ? 22.783 -43.381 -2.876 1.00 81.04 113 GLY B C 1
ATOM 2002 O O . GLY B 1 113 ? 23.810 -43.386 -3.565 1.00 88.18 113 GLY B O 1
ATOM 2003 N N . THR B 1 114 ? 21.626 -42.872 -3.313 1.00 76.83 114 THR B N 1
ATOM 2004 C CA . THR B 1 114 ? 21.508 -42.330 -4.665 1.00 62.71 114 THR B CA 1
ATOM 2005 C C . THR B 1 114 ? 22.310 -41.046 -4.828 1.00 68.73 114 THR B C 1
ATOM 2006 O O . THR B 1 114 ? 23.015 -40.876 -5.830 1.00 63.72 114 THR B O 1
ATOM 2008 N N . GLY B 1 115 ? 22.199 -40.128 -3.865 1.00 66.72 115 GLY B N 1
ATOM 2009 C CA . GLY B 1 115 ? 22.898 -38.844 -3.846 1.00 65.05 115 GLY B CA 1
ATOM 2010 C C . GLY B 1 115 ? 22.402 -37.875 -4.909 1.00 69.44 115 GLY B C 1
ATOM 2011 O O . GLY B 1 115 ? 22.968 -36.781 -5.056 1.00 64.37 115 GLY B O 1
ATOM 2012 N N . ARG B 1 116 ? 21.362 -38.239 -5.649 1.00 76.42 116 ARG B N 1
ATOM 2013 C CA . ARG B 1 116 ? 20.813 -37.371 -6.680 1.00 64.52 116 ARG B CA 1
ATOM 2014 C C . ARG B 1 116 ? 19.960 -36.265 -6.072 1.00 60.37 116 ARG B C 1
ATOM 2015 O O . ARG B 1 116 ? 20.449 -35.169 -5.806 1.00 64.13 116 ARG B O 1
ATOM 2017 N N . LYS B 1 119 ? 12.392 -36.280 -1.542 1.00 52.45 119 LYS B N 1
ATOM 2018 C CA . LYS B 1 119 ? 12.421 -36.100 -0.096 1.00 50.31 119 LYS B CA 1
ATOM 2019 C C . LYS B 1 119 ? 11.822 -37.317 0.601 1.00 51.79 119 LYS B C 1
ATOM 2020 O O . LYS B 1 119 ? 12.064 -37.541 1.787 1.00 44.61 119 LYS B O 1
ATOM 2026 N N . GLU B 1 120 ? 11.050 -38.117 -0.147 1.00 43.72 120 GLU B N 1
ATOM 2027 C CA . GLU B 1 120 ? 10.524 -39.356 0.414 1.00 46.64 120 GLU B CA 1
ATOM 2028 C C . GLU B 1 120 ? 11.645 -40.327 0.755 1.00 41.15 120 GLU B C 1
ATOM 2029 O O . GLU B 1 120 ? 11.573 -41.021 1.778 1.00 45.67 120 GLU B O 1
ATOM 2035 N N . GLN B 1 121 ? 12.684 -40.385 -0.081 1.00 38.62 121 GLN B N 1
ATOM 2036 C CA . GLN B 1 121 ? 13.836 -41.226 0.219 1.00 35.36 121 GLN B CA 1
ATOM 2037 C C . GLN B 1 121 ? 14.644 -40.669 1.382 1.00 31.22 121 GLN B C 1
ATOM 2038 O O . GLN B 1 121 ? 15.098 -41.430 2.244 1.00 36.28 121 GLN B O 1
ATOM 2041 N N . VAL B 1 122 ? 14.848 -39.354 1.409 1.00 35.66 122 VAL B N 1
ATOM 2042 C CA . VAL B 1 122 ? 15.545 -38.754 2.542 1.00 31.61 122 VAL B CA 1
ATOM 2043 C C . VAL B 1 122 ? 14.778 -39.014 3.833 1.00 31.60 122 VAL B C 1
ATOM 2044 O O . VAL B 1 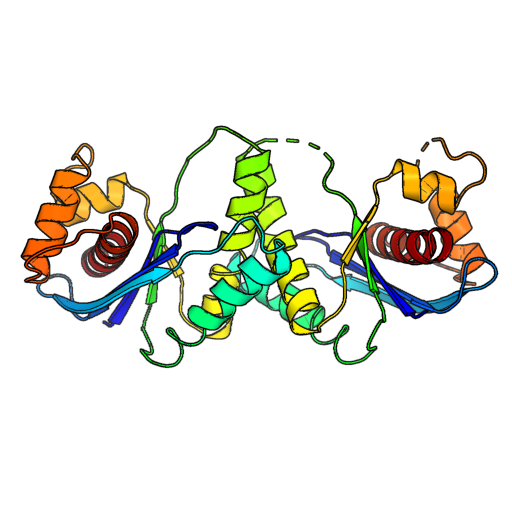122 ? 15.363 -39.435 4.836 1.00 29.89 122 VAL B O 1
ATOM 2048 N N . ILE B 1 123 ? 13.457 -38.794 3.824 1.00 32.55 123 ILE B N 1
ATOM 2049 C CA . ILE B 1 123 ? 12.662 -38.946 5.044 1.00 31.21 123 ILE B CA 1
ATOM 2050 C C . ILE B 1 123 ? 12.679 -40.392 5.529 1.00 29.59 123 ILE B C 1
ATOM 2051 O O . ILE B 1 123 ? 12.759 -40.655 6.733 1.00 28.77 123 ILE B O 1
ATOM 2053 N N . TYR B 1 124 ? 12.579 -41.351 4.608 1.00 29.81 124 TYR B N 1
ATOM 2054 C CA . TYR B 1 124 ? 12.683 -42.751 5.002 1.00 30.54 124 TYR B CA 1
ATOM 2055 C C . TYR B 1 124 ? 14.007 -43.017 5.705 1.00 29.61 124 TYR B C 1
ATOM 2056 O O . TYR B 1 124 ? 14.054 -43.710 6.727 1.00 27.31 124 TYR B O 1
ATOM 2065 N N . MET B 1 125 ? 15.100 -42.454 5.179 1.00 29.84 125 MET B N 1
ATOM 2066 C CA . MET B 1 125 ? 16.404 -42.674 5.792 1.00 28.14 125 MET B CA 1
ATOM 2067 C C . MET B 1 125 ? 16.537 -41.943 7.121 1.00 26.21 125 MET B C 1
ATOM 2068 O O . MET B 1 125 ? 17.227 -42.431 8.027 1.00 26.88 125 MET B O 1
ATOM 2073 N N . VAL B 1 126 ? 15.879 -40.788 7.268 1.00 24.21 126 VAL B N 1
ATOM 2074 C CA . VAL B 1 126 ? 15.866 -40.121 8.567 1.00 23.29 126 VAL B CA 1
ATOM 2075 C C . VAL B 1 126 ? 15.179 -41.002 9.603 1.00 23.01 126 VAL B C 1
ATOM 2076 O O . VAL B 1 126 ? 15.703 -41.234 10.699 1.00 24.58 126 VAL B O 1
ATOM 2080 N N . LYS B 1 127 ? 13.990 -41.506 9.268 1.00 25.41 127 LYS B N 1
ATOM 2081 C CA . LYS B 1 127 ? 13.243 -42.349 10.198 1.00 23.81 127 LYS B CA 1
ATOM 2082 C C . LYS B 1 127 ? 14.014 -43.619 10.548 1.00 26.28 127 LYS B C 1
ATOM 2083 O O . LYS B 1 127 ? 14.042 -44.039 11.712 1.00 29.49 127 LYS B O 1
ATOM 2086 N N . ALA B 1 128 ? 14.648 -44.239 9.559 1.00 26.82 128 ALA B N 1
ATOM 2087 C CA . ALA B 1 128 ? 15.359 -45.488 9.808 1.00 25.13 128 ALA B CA 1
ATOM 2088 C C . ALA B 1 128 ? 16.559 -45.261 10.715 1.00 27.01 128 ALA B C 1
ATOM 2089 O O . ALA B 1 128 ? 16.782 -46.017 11.671 1.00 31.26 128 ALA B O 1
ATOM 2091 N N . SER B 1 129 ? 17.337 -44.210 10.435 1.00 24.40 129 SER B N 1
ATOM 2092 C CA . SER B 1 129 ? 18.538 -43.938 11.219 1.00 22.68 129 SER B CA 1
ATOM 2093 C C . SER B 1 129 ? 18.206 -43.641 12.668 1.00 29.39 129 SER B C 1
ATOM 2094 O O . SER B 1 129 ? 18.996 -43.954 13.562 1.00 34.63 129 SER B O 1
ATOM 2097 N N . LEU B 1 130 ? 17.052 -43.037 12.920 1.00 26.03 130 LEU B N 1
ATOM 2098 C CA . LEU B 1 130 ? 16.709 -42.544 14.240 1.00 31.16 130 LEU B CA 1
ATOM 2099 C C . LEU B 1 130 ? 15.658 -43.380 14.945 1.00 35.73 130 LEU B C 1
ATOM 2100 O O . LEU B 1 130 ? 15.343 -43.094 16.106 1.00 33.95 130 LEU B O 1
ATOM 2105 N N . GLY B 1 131 ? 15.110 -44.394 14.283 1.00 31.95 131 GLY B N 1
ATOM 2106 C CA . GLY B 1 131 ? 14.076 -45.203 14.898 1.00 34.24 131 GLY B CA 1
ATOM 2107 C C . GLY B 1 131 ? 12.766 -44.479 15.076 1.00 39.04 131 GLY B C 1
ATOM 2108 O O . GLY B 1 131 ? 12.017 -44.784 16.009 1.00 38.66 131 GLY B O 1
ATOM 2109 N N . ILE B 1 132 ? 12.465 -43.527 14.199 1.00 35.10 132 ILE B N 1
ATOM 2110 C CA . ILE B 1 132 ? 11.263 -42.707 14.289 1.00 36.06 132 ILE B CA 1
ATOM 2111 C C . ILE B 1 132 ? 10.182 -43.349 13.434 1.00 34.60 132 ILE B C 1
ATOM 2112 O O . ILE B 1 132 ? 10.364 -43.536 12.226 1.00 42.85 132 ILE B O 1
ATOM 2117 N N . ARG B 1 133 ? 9.049 -43.673 14.057 1.00 43.13 133 ARG B N 1
ATOM 2118 C CA . ARG B 1 133 ? 7.952 -44.310 13.337 1.00 42.13 133 ARG B CA 1
ATOM 2119 C C . ARG B 1 133 ? 7.213 -43.314 12.450 1.00 45.86 133 ARG B C 1
ATOM 2120 O O . ARG B 1 133 ? 6.975 -43.582 11.267 1.00 53.92 133 ARG B O 1
ATOM 2122 N N . GLU B 1 134 ? 6.855 -42.156 13.002 1.00 48.06 134 GLU B N 1
ATOM 2123 C CA . GLU B 1 134 ? 6.013 -41.181 12.318 1.00 51.16 134 GLU B CA 1
ATOM 2124 C C . GLU B 1 134 ? 6.693 -39.819 12.333 1.00 52.54 134 GLU B C 1
ATOM 2125 O O . GLU B 1 134 ? 7.017 -39.292 13.402 1.00 61.40 134 GLU B O 1
ATOM 2131 N N . LEU B 1 135 ? 6.897 -39.250 11.149 1.00 47.36 135 LEU B N 1
ATOM 2132 C CA . LEU B 1 135 ? 7.524 -37.941 10.986 1.00 39.29 135 LEU B CA 1
ATOM 2133 C C . LEU B 1 135 ? 6.677 -37.174 9.977 1.00 45.57 135 LEU B C 1
ATOM 2134 O O . LEU B 1 135 ? 6.877 -37.314 8.768 1.00 51.55 135 LEU B O 1
ATOM 2139 N N . PHE B 1 136 ? 5.736 -36.369 10.473 1.00 44.01 136 PHE B N 1
ATOM 2140 C CA . PHE B 1 136 ? 4.727 -35.759 9.617 1.00 55.70 136 PHE B CA 1
ATOM 2141 C C . PHE B 1 136 ? 5.133 -34.405 9.056 1.00 50.11 136 PHE B C 1
ATOM 2142 O O . PHE B 1 136 ? 4.631 -34.018 7.995 1.00 63.98 136 PHE B O 1
ATOM 2144 N N . ASN B 1 137 ? 6.019 -33.677 9.723 1.00 36.93 137 ASN B N 1
ATOM 2145 C CA . ASN B 1 137 ? 6.357 -32.323 9.314 1.00 31.88 137 ASN B CA 1
ATOM 2146 C C . ASN B 1 137 ? 7.663 -32.321 8.527 1.00 31.90 137 ASN B C 1
ATOM 2147 O O . ASN B 1 137 ? 8.711 -32.723 9.047 1.00 28.61 137 ASN B O 1
ATOM 2152 N N . ASN B 1 138 ? 7.599 -31.830 7.285 1.00 28.70 138 ASN B N 1
ATOM 2153 C CA . ASN B 1 138 ? 8.763 -31.838 6.404 1.00 32.52 138 ASN B CA 1
ATOM 2154 C C . ASN B 1 138 ? 9.868 -30.928 6.913 1.00 30.87 138 ASN B C 1
ATOM 2155 O O . ASN B 1 138 ? 11.039 -31.166 6.621 1.00 29.54 138 ASN B O 1
ATOM 2158 N N . HIS B 1 139 ? 9.517 -29.855 7.625 1.00 26.47 139 HIS B N 1
ATOM 2159 C CA . HIS B 1 139 ? 10.545 -28.945 8.116 1.00 23.06 139 HIS B CA 1
ATOM 2160 C C . HIS B 1 139 ? 11.315 -29.574 9.265 1.00 23.12 139 HIS B C 1
ATOM 2161 O O . HIS B 1 139 ? 12.544 -29.447 9.353 1.00 20.59 139 HIS B O 1
ATOM 2168 N N . ALA B 1 140 ? 10.602 -30.241 10.167 1.00 22.46 140 ALA B N 1
ATOM 2169 C CA . ALA B 1 140 ? 11.275 -30.984 11.228 1.00 24.29 140 ALA B CA 1
ATOM 2170 C C . ALA B 1 140 ? 12.110 -32.125 10.652 1.00 24.01 140 ALA B C 1
ATOM 2171 O O . ALA B 1 140 ? 13.237 -32.371 11.102 1.00 21.07 140 ALA B O 1
ATOM 2173 N N . ALA B 1 141 ? 11.573 -32.835 9.656 1.00 23.00 141 ALA B N 1
ATOM 2174 C CA . ALA B 1 141 ? 12.331 -33.893 8.996 1.00 21.97 141 ALA B CA 1
ATOM 2175 C C . ALA B 1 141 ? 13.578 -33.346 8.317 1.00 23.34 141 ALA B C 1
ATOM 2176 O O . ALA B 1 141 ? 14.657 -33.951 8.399 1.00 21.29 141 ALA B O 1
ATOM 2178 N N . ASP B 1 142 ? 13.436 -32.210 7.626 1.00 22.41 142 ASP B N 1
ATOM 2179 C CA . ASP B 1 142 ? 14.571 -31.580 6.964 1.00 25.33 142 ASP B CA 1
ATOM 2180 C C . ASP B 1 142 ? 15.629 -31.178 7.974 1.00 22.18 142 ASP B C 1
ATOM 2181 O O . ASP B 1 142 ? 16.831 -31.279 7.706 1.00 22.03 142 ASP B O 1
ATOM 2186 N N . ALA B 1 143 ? 15.197 -30.682 9.135 1.00 20.25 143 ALA B N 1
ATOM 2187 C CA . ALA B 1 143 ? 16.154 -30.286 10.162 1.00 18.39 143 ALA B CA 1
ATOM 2188 C C . ALA B 1 143 ? 16.901 -31.500 10.693 1.00 18.19 143 ALA B C 1
ATOM 2189 O O . ALA B 1 143 ? 18.122 -31.455 10.876 1.00 18.29 143 ALA B O 1
ATOM 2191 N N . LEU B 1 144 ? 16.192 -32.610 10.901 1.00 18.56 144 LEU B N 1
ATOM 2192 C CA . LEU B 1 144 ? 16.882 -33.829 11.321 1.00 17.04 144 LEU B CA 1
ATOM 2193 C C . LEU B 1 144 ? 17.833 -34.324 10.238 1.00 19.18 144 LEU B C 1
ATOM 2194 O O . LEU B 1 144 ? 18.942 -34.781 10.546 1.00 18.98 144 LEU B O 1
ATOM 2199 N N . ALA B 1 145 ? 17.430 -34.209 8.961 1.00 19.67 145 ALA B N 1
ATOM 2200 C CA . ALA B 1 145 ? 18.305 -34.635 7.868 1.00 19.99 145 ALA B CA 1
ATOM 2201 C C . ALA B 1 145 ? 19.578 -33.803 7.847 1.00 20.50 145 ALA B C 1
ATOM 2202 O O . ALA B 1 145 ? 20.671 -34.334 7.625 1.00 20.14 145 ALA B O 1
ATOM 2204 N N . LEU B 1 146 ? 19.467 -32.506 8.153 1.00 18.38 146 LEU B N 1
ATOM 2205 C CA . LEU B 1 146 ? 20.654 -31.667 8.234 1.00 18.60 146 LEU B CA 1
ATOM 2206 C C . LEU B 1 146 ? 21.564 -32.089 9.383 1.00 18.18 146 LEU B C 1
ATOM 2207 O O . LEU B 1 146 ? 22.795 -32.078 9.245 1.00 20.74 146 LEU B O 1
ATOM 2212 N N . ALA B 1 147 ? 20.989 -32.378 10.553 1.00 18.14 147 ALA B N 1
ATOM 2213 C CA . ALA B 1 147 ? 21.827 -32.792 11.673 1.00 18.91 147 ALA B CA 1
ATOM 2214 C C . ALA B 1 147 ? 22.565 -34.083 11.351 1.00 20.60 147 ALA B C 1
ATOM 2215 O O . ALA B 1 147 ? 23.759 -34.205 11.633 1.00 21.15 147 ALA B O 1
ATOM 2217 N N . LEU B 1 148 ? 21.875 -35.038 10.722 1.00 19.34 148 LEU B N 1
ATOM 2218 C CA . LEU B 1 148 ? 22.510 -36.295 10.317 1.00 19.75 148 LEU B CA 1
ATOM 2219 C C . LEU B 1 148 ? 23.562 -36.076 9.236 1.00 23.65 148 LEU B C 1
ATOM 2220 O O . LEU B 1 148 ? 24.558 -36.809 9.173 1.00 24.75 148 LEU B O 1
ATOM 2225 N N . THR B 1 149 ? 23.343 -35.100 8.357 1.00 22.53 149 THR B N 1
ATOM 2226 C CA . THR B 1 149 ? 24.345 -34.778 7.346 1.00 21.71 149 THR B CA 1
ATOM 2227 C C . THR B 1 149 ? 25.624 -34.269 7.992 1.00 24.92 149 THR B C 1
ATOM 2228 O O . THR B 1 149 ? 26.727 -34.578 7.528 1.00 24.42 149 THR B O 1
ATOM 2232 N N . HIS B 1 150 ? 25.502 -33.484 9.067 1.00 21.39 150 HIS B N 1
ATOM 2233 C CA . HIS B 1 150 ? 26.709 -32.995 9.717 1.00 20.73 150 HIS B CA 1
ATOM 2234 C C . HIS B 1 150 ? 27.503 -34.147 10.317 1.00 24.58 150 HIS B C 1
ATOM 2235 O O . HIS B 1 150 ? 28.734 -34.171 10.218 1.00 26.03 150 HIS B O 1
ATOM 2242 N N . LEU B 1 151 ? 26.818 -35.109 10.937 1.00 22.21 151 LEU B N 1
ATOM 2243 C CA . LEU B 1 151 ? 27.513 -36.277 11.472 1.00 27.50 151 LEU B CA 1
ATOM 2244 C C . LEU B 1 151 ? 28.293 -36.992 10.380 1.00 33.85 151 LEU B C 1
ATOM 2245 O O . LEU B 1 151 ? 29.444 -37.390 10.588 1.00 33.62 151 LEU B O 1
ATOM 2250 N N . ALA B 1 152 ? 27.684 -37.141 9.201 1.00 28.54 152 ALA B N 1
ATOM 2251 C CA . ALA B 1 152 ? 28.354 -37.812 8.091 1.00 29.64 152 ALA B CA 1
ATOM 2252 C C . ALA B 1 152 ? 29.573 -37.039 7.597 1.00 37.28 152 ALA B C 1
ATOM 2253 O O . ALA B 1 152 ? 30.511 -37.648 7.070 1.00 41.80 152 ALA B O 1
ATOM 2255 N N . HIS B 1 153 ? 29.583 -35.715 7.741 1.00 40.86 153 HIS B N 1
ATOM 2256 C CA . HIS B 1 153 ? 30.692 -34.900 7.256 1.00 38.62 153 HIS B CA 1
ATOM 2257 C C . HIS B 1 153 ? 31.770 -34.662 8.306 1.00 53.01 153 HIS B C 1
ATOM 2258 O O . HIS B 1 153 ? 32.810 -34.083 7.981 1.00 64.35 153 HIS B O 1
ATOM 2265 N N . ALA B 1 154 ? 31.553 -35.087 9.546 1.00 52.08 154 ALA B N 1
ATOM 2266 C CA . ALA B 1 154 ? 32.546 -34.904 10.599 1.00 58.58 154 ALA B CA 1
ATOM 2267 C C . ALA B 1 154 ? 33.540 -36.061 10.607 1.00 55.05 154 ALA B C 1
ATOM 2268 O O . ALA B 1 154 ? 33.248 -37.148 10.103 1.00 60.67 154 ALA B O 1
#

B-factor: mean 31.4, std 15.04, range [11.24, 99.92]

Radius of gyration: 21.99 Å; Cα contacts (8 Å, |Δi|>4): 687; chains: 2; bounding box: 38×69×36 Å

GO terms:
  GO:0008821 crossover junction DNA endonuclease activity (F, EXP)